Protein AF-L1JA49-F1 (afdb_monomer_lite)

pLDDT: mean 82.06, std 18.32, range [34.88, 97.81]

Radius of gyration: 25.78 Å; chains: 1; bounding box: 54×69×69 Å

Foldseek 3Di:
DVVVVVVVVVVVVVVVVPPPPDPDPPPDPPVDDPPVPPPDPDPQQPQDQWWWFKWWDDDPNDIKIWIWIAGQVVRAIWIQIPNPDIDTRDFWADPVRHGDGLLQDFQQDWTQDPNDTIGRHATDQSNLSNLLRLVVVLLVLLQVLQVLVCVQPDDDPVSVCCVVPDDSSRRHDRNVVSVVSSVVSVVVSCVRCPPPPD

Sequence (198 aa):
FVREIAEDRKSFEDVKQKFTTFQIDSHRVDSKAPESFKRRPHPPPPAPKRLVFFSWWFEEAVKKYIELRYDMEAKNFQIILNKSVALRDVKIAGRDGEQLQCWDLFVGQKIDVLGKPTTLMQASHSTLMWLEYHSRRLLKKALEIENEIMQFKPIPDIIHRMLQTRNLANGNLSLRWIMRHISMLTTQLYRIKPSDAH

Secondary structure (DSSP, 8-state):
--SHHHHHHHHHHHHHTT-------TT----S--GGG--PPPPPPPPPSEEEEEEEEEETTEEEEEEEEEETTT--EEEEETTTEEEEEE--B-TTSSBP-GGG--TT-EEEETTEEEE--EE-H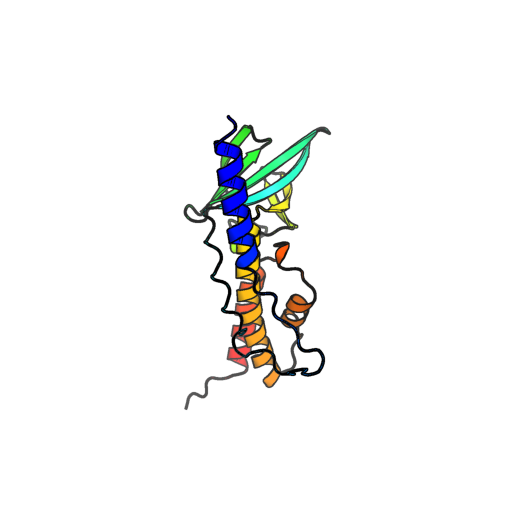HHHHHHHHHHHHHHHHHHHHHHHHHHHS----HHHHHHHH--GGG--S-HHHHHHHHHHHHHHHHHHS-----

Structure (mmCIF, N/CA/C/O backbone):
data_AF-L1JA49-F1
#
_entry.id   AF-L1JA49-F1
#
loop_
_atom_site.group_PDB
_atom_site.id
_atom_site.type_symbol
_atom_site.label_atom_id
_atom_site.label_alt_id
_atom_site.label_comp_id
_atom_site.label_asym_id
_atom_site.label_entity_id
_atom_site.label_seq_id
_atom_site.pdbx_PDB_ins_code
_atom_site.Cartn_x
_atom_site.Cartn_y
_atom_site.Cartn_z
_atom_site.occupancy
_atom_site.B_iso_or_equiv
_atom_site.auth_seq_id
_atom_site.auth_comp_id
_atom_site.auth_asym_id
_atom_site.auth_atom_id
_atom_site.pdbx_PDB_model_num
ATOM 1 N N . PHE A 1 1 ? -30.604 -49.867 12.199 1.00 53.84 1 PHE A N 1
ATOM 2 C CA . PHE A 1 1 ? -29.278 -49.515 12.741 1.00 53.84 1 PHE A CA 1
ATOM 3 C C . PHE A 1 1 ? -28.117 -50.426 12.319 1.00 53.84 1 PHE A C 1
ATOM 5 O O . PHE A 1 1 ? -27.010 -49.922 12.266 1.00 53.84 1 PHE A O 1
ATOM 12 N N . VAL A 1 2 ? -28.303 -51.712 11.964 1.00 52.53 2 VAL A N 1
ATOM 13 C CA . VAL A 1 2 ? -27.179 -52.567 11.483 1.00 52.53 2 VAL A CA 1
ATOM 14 C C . VAL A 1 2 ? -27.003 -52.564 9.948 1.00 52.53 2 VAL A C 1
ATOM 16 O O . VAL A 1 2 ? -25.921 -52.865 9.459 1.00 52.53 2 VAL A O 1
ATOM 19 N N . ARG A 1 3 ? -28.021 -52.170 9.164 1.00 47.56 3 ARG A N 1
ATOM 20 C CA . ARG A 1 3 ? -27.931 -52.124 7.686 1.00 47.56 3 ARG A CA 1
ATOM 21 C C . ARG A 1 3 ? -27.198 -50.896 7.121 1.00 47.56 3 ARG A C 1
ATOM 23 O O . ARG A 1 3 ? -26.516 -51.034 6.119 1.00 47.56 3 ARG A O 1
ATOM 30 N N . GLU A 1 4 ? -27.260 -49.749 7.794 1.00 48.06 4 GLU A N 1
ATOM 31 C CA . GLU A 1 4 ? -26.656 -48.481 7.330 1.00 48.06 4 GLU A CA 1
ATOM 32 C C . GLU A 1 4 ? -25.116 -48.485 7.397 1.00 48.06 4 GLU A C 1
ATOM 34 O O . GLU A 1 4 ? -24.443 -47.950 6.526 1.00 48.06 4 GLU A O 1
ATOM 39 N N . ILE A 1 5 ? -24.531 -49.184 8.377 1.00 50.00 5 ILE A N 1
ATOM 40 C CA . ILE A 1 5 ? -23.068 -49.268 8.558 1.00 50.00 5 ILE A CA 1
ATOM 41 C C . ILE A 1 5 ? -22.407 -50.168 7.490 1.00 50.00 5 ILE A C 1
ATOM 43 O O . ILE A 1 5 ? -21.214 -50.044 7.207 1.00 50.00 5 ILE A O 1
ATOM 47 N N . ALA A 1 6 ? -23.165 -51.089 6.885 1.00 51.53 6 ALA A N 1
ATOM 48 C CA . ALA A 1 6 ? -22.646 -52.004 5.869 1.00 51.53 6 ALA A CA 1
ATOM 49 C C . ALA A 1 6 ? -22.534 -51.349 4.479 1.00 51.53 6 ALA A C 1
ATOM 51 O O . ALA A 1 6 ? -21.632 -51.694 3.716 1.00 51.53 6 ALA A O 1
ATOM 52 N N . GLU A 1 7 ? -23.411 -50.393 4.163 1.00 49.66 7 GLU A N 1
ATOM 53 C CA . GLU A 1 7 ? -23.401 -49.672 2.882 1.00 49.66 7 GLU A CA 1
ATOM 54 C C . GLU A 1 7 ? -22.248 -48.657 2.811 1.00 49.66 7 GLU A C 1
ATOM 56 O O . GLU A 1 7 ? -21.561 -48.581 1.790 1.00 49.66 7 GLU A O 1
ATOM 61 N N . ASP A 1 8 ? -21.924 -47.998 3.929 1.00 51.22 8 ASP A N 1
ATOM 62 C CA . ASP A 1 8 ? -20.785 -47.073 4.028 1.00 51.22 8 ASP A CA 1
ATOM 63 C C . ASP A 1 8 ? -19.415 -47.765 3.948 1.00 51.22 8 ASP A C 1
ATOM 65 O O . ASP A 1 8 ? -18.434 -47.185 3.481 1.00 51.22 8 ASP A O 1
ATOM 69 N N . ARG A 1 9 ? -19.313 -49.036 4.352 1.00 49.91 9 ARG A N 1
ATOM 70 C CA . ARG A 1 9 ? -18.068 -49.805 4.181 1.00 49.91 9 ARG A CA 1
ATOM 71 C C . ARG A 1 9 ? -17.810 -50.184 2.725 1.00 49.91 9 ARG A C 1
ATOM 73 O O . ARG A 1 9 ? -16.658 -50.167 2.298 1.00 49.91 9 ARG A O 1
ATOM 80 N N . LYS A 1 10 ? -18.867 -50.478 1.963 1.00 52.22 10 LYS A N 1
ATOM 81 C CA . LYS A 1 10 ? -18.767 -50.820 0.537 1.00 52.22 10 LYS A CA 1
ATOM 82 C C . LYS A 1 10 ? -18.371 -49.605 -0.308 1.00 52.22 10 LYS A C 1
ATOM 84 O O . LYS A 1 10 ? -17.517 -49.726 -1.180 1.00 52.22 10 LYS A O 1
ATOM 89 N N . SER A 1 11 ? -18.911 -48.424 0.009 1.00 52.97 11 SER A N 1
ATOM 90 C CA . SER A 1 11 ? -18.556 -47.171 -0.674 1.00 52.97 11 SER A CA 1
ATOM 91 C C . SER A 1 11 ? -17.103 -46.742 -0.410 1.00 52.97 11 SER A C 1
ATOM 93 O O . SER A 1 11 ? -16.442 -46.219 -1.307 1.00 52.97 11 SER A O 1
ATOM 95 N N . PHE A 1 12 ? -16.561 -47.026 0.781 1.00 46.16 12 PHE A N 1
ATOM 96 C CA . PHE A 1 12 ? -15.156 -46.763 1.113 1.00 46.16 12 PHE A CA 1
ATOM 97 C C . PHE A 1 12 ? -14.160 -47.732 0.450 1.00 46.16 12 PHE A C 1
ATOM 99 O O . PHE A 1 12 ? -13.038 -47.324 0.134 1.00 46.16 12 PHE A O 1
ATOM 106 N N . GLU A 1 13 ? -14.532 -48.996 0.223 1.00 50.12 13 GLU A N 1
ATOM 107 C CA . GLU A 1 13 ? -13.671 -49.967 -0.473 1.00 50.12 13 GLU A CA 1
ATOM 108 C C . GLU A 1 13 ? -13.581 -49.696 -1.984 1.00 50.12 13 GLU A C 1
ATOM 110 O O . GLU A 1 13 ? -12.478 -49.736 -2.538 1.00 50.12 13 GLU A O 1
ATOM 115 N N . ASP A 1 14 ? -14.679 -49.285 -2.626 1.00 48.50 14 ASP A N 1
ATOM 116 C CA . ASP A 1 14 ? -14.690 -48.915 -4.053 1.00 48.50 14 ASP A CA 1
ATOM 117 C C . ASP A 1 14 ? -13.868 -47.643 -4.350 1.00 48.50 14 ASP A C 1
ATOM 119 O O . ASP A 1 14 ? -13.304 -47.484 -5.438 1.00 48.50 14 ASP A O 1
ATOM 123 N N . VAL A 1 15 ? -13.732 -46.731 -3.379 1.00 51.12 15 VAL A N 1
ATOM 124 C CA . VAL A 1 15 ? -12.898 -45.521 -3.516 1.00 51.12 15 VAL A CA 1
ATOM 125 C C . VAL A 1 15 ? -11.404 -45.838 -3.367 1.00 51.12 15 VAL A C 1
ATOM 127 O O . VAL A 1 15 ? -10.576 -45.203 -4.026 1.00 51.12 15 VAL A O 1
ATOM 130 N N . LYS A 1 16 ? -11.029 -46.861 -2.585 1.00 46.00 16 LYS A N 1
ATOM 131 C CA . LYS A 1 16 ? -9.628 -47.308 -2.471 1.00 46.00 16 LYS A CA 1
ATOM 132 C C . LYS A 1 16 ? -9.089 -47.923 -3.764 1.00 46.00 16 LYS A C 1
ATOM 134 O O . LYS A 1 16 ? -7.899 -47.782 -4.031 1.00 46.00 16 LYS A O 1
ATOM 139 N N . GLN A 1 17 ? -9.939 -48.531 -4.594 1.00 48.69 17 GLN A N 1
ATOM 140 C CA . GLN A 1 17 ? -9.524 -49.084 -5.892 1.00 48.69 17 GLN A CA 1
ATOM 141 C C . GLN A 1 17 ? -9.236 -48.023 -6.969 1.00 48.69 17 GLN A C 1
ATOM 143 O O . GLN A 1 17 ? -8.654 -48.352 -8.001 1.00 48.69 17 GLN A O 1
ATOM 148 N N . LYS A 1 18 ? -9.577 -46.744 -6.744 1.00 45.56 18 LYS A N 1
ATOM 149 C CA . LYS A 1 18 ? -9.318 -45.654 -7.706 1.00 45.56 18 LYS A CA 1
ATOM 150 C C . LYS A 1 18 ? -7.995 -44.914 -7.508 1.00 45.56 18 LYS A C 1
ATOM 152 O O . LYS A 1 18 ? -7.716 -43.974 -8.248 1.00 45.56 18 LYS A O 1
ATOM 157 N N . PHE A 1 19 ? -7.149 -45.351 -6.578 1.00 39.84 19 PHE A N 1
ATOM 158 C CA . PHE A 1 19 ? -5.750 -44.935 -6.558 1.00 39.84 19 PHE A CA 1
ATOM 159 C C . PHE A 1 19 ? -4.916 -45.977 -7.295 1.00 39.84 19 PHE A C 1
ATOM 161 O O . PHE A 1 19 ? -4.415 -46.930 -6.706 1.00 39.84 19 PHE A O 1
ATOM 168 N N . THR A 1 20 ? -4.752 -45.791 -8.603 1.00 46.69 20 THR A N 1
ATOM 169 C CA . THR A 1 20 ? -3.679 -46.461 -9.337 1.00 46.69 20 THR A CA 1
ATOM 170 C C . THR A 1 20 ? -2.353 -45.979 -8.762 1.00 46.69 20 THR A C 1
ATOM 172 O O . THR A 1 20 ? -1.918 -44.856 -9.022 1.00 46.69 20 THR A O 1
ATOM 175 N N . THR A 1 21 ? -1.723 -46.821 -7.946 1.00 46.78 21 THR A N 1
ATOM 176 C CA . THR A 1 21 ? -0.308 -46.709 -7.604 1.00 46.78 21 THR A CA 1
ATOM 177 C C . THR A 1 21 ? 0.473 -46.678 -8.911 1.00 46.78 21 THR A C 1
ATOM 179 O O . THR A 1 21 ? 0.575 -47.689 -9.603 1.00 46.78 21 THR A O 1
ATOM 182 N N . PHE A 1 22 ? 1.005 -45.514 -9.276 1.00 44.72 22 PHE A N 1
ATOM 183 C CA . PHE A 1 22 ? 2.008 -45.437 -10.327 1.00 44.72 22 PHE A CA 1
ATOM 184 C C . PHE A 1 22 ? 3.216 -46.236 -9.840 1.00 44.72 22 PHE A C 1
ATOM 186 O O . PHE A 1 22 ? 3.853 -45.861 -8.854 1.00 44.72 22 PHE A O 1
ATOM 193 N N . GLN A 1 23 ? 3.493 -47.370 -10.482 1.00 44.38 23 GLN A N 1
ATOM 194 C CA . GLN A 1 23 ? 4.747 -48.073 -10.263 1.00 44.38 23 GLN A CA 1
ATOM 195 C C . GLN A 1 23 ? 5.856 -47.215 -10.864 1.00 44.38 23 GLN A C 1
ATOM 197 O O . GLN A 1 23 ? 5.917 -47.013 -12.075 1.00 44.38 23 GLN A O 1
ATOM 202 N N . ILE A 1 24 ? 6.677 -46.636 -9.992 1.00 49.25 24 ILE A N 1
ATOM 203 C CA . ILE A 1 24 ? 7.871 -45.906 -10.397 1.00 49.25 24 ILE A CA 1
ATOM 204 C C . ILE A 1 24 ? 8.924 -46.968 -10.688 1.00 49.25 24 ILE A C 1
ATOM 206 O O . ILE A 1 24 ? 9.474 -47.573 -9.770 1.00 49.25 24 ILE A O 1
ATOM 210 N N . ASP A 1 25 ? 9.149 -47.221 -11.970 1.00 48.22 25 ASP A N 1
ATOM 211 C CA . ASP A 1 25 ? 10.196 -48.113 -12.447 1.00 48.22 25 ASP A CA 1
ATOM 212 C C . ASP A 1 25 ? 11.559 -47.489 -12.096 1.00 48.22 25 ASP A C 1
ATOM 214 O O . ASP A 1 25 ? 11.921 -46.416 -12.588 1.00 48.22 25 ASP A O 1
ATOM 218 N N . SER A 1 26 ? 12.306 -48.108 -11.179 1.00 55.25 26 SER A N 1
ATOM 219 C CA . SER A 1 26 ? 13.504 -47.528 -10.547 1.00 55.25 26 SER A CA 1
ATOM 220 C C . SER A 1 26 ? 14.719 -47.400 -11.477 1.00 55.25 26 SER A C 1
ATOM 222 O O . SER A 1 26 ? 15.765 -46.908 -11.055 1.00 55.25 26 SER A O 1
ATOM 224 N N . HIS A 1 27 ? 14.591 -47.802 -12.744 1.00 54.25 27 HIS A N 1
ATOM 225 C CA . HIS A 1 27 ? 15.677 -47.803 -13.725 1.00 54.25 27 HIS A CA 1
ATOM 226 C C . HIS A 1 27 ? 15.477 -46.873 -14.928 1.00 54.25 27 HIS A C 1
ATOM 228 O O . HIS A 1 27 ? 16.299 -46.883 -15.845 1.00 54.25 27 HIS A O 1
ATOM 234 N N . ARG A 1 28 ? 14.459 -46.003 -14.919 1.00 48.62 28 ARG A N 1
ATOM 235 C CA . ARG A 1 28 ? 14.264 -44.993 -15.970 1.00 48.62 28 ARG A CA 1
ATOM 236 C C . ARG A 1 28 ? 14.122 -43.599 -15.363 1.00 48.62 28 ARG A C 1
ATOM 238 O O . ARG A 1 28 ? 13.036 -43.149 -15.017 1.00 48.62 28 ARG A O 1
ATOM 245 N N . VAL A 1 29 ? 15.245 -42.897 -15.223 1.00 50.97 29 VAL A N 1
ATOM 246 C CA . VAL A 1 29 ? 15.223 -41.453 -14.964 1.00 50.97 29 VAL A CA 1
ATOM 247 C C . VAL A 1 29 ? 14.948 -40.773 -16.301 1.00 50.97 29 VAL A C 1
ATOM 249 O O . VAL A 1 29 ? 15.867 -40.457 -17.051 1.00 50.97 29 VAL A O 1
ATOM 252 N N . ASP A 1 30 ? 13.672 -40.583 -16.628 1.00 52.88 30 ASP A N 1
ATOM 253 C CA . ASP A 1 30 ? 13.276 -39.705 -17.725 1.00 52.88 30 ASP A CA 1
ATOM 254 C C . ASP A 1 30 ? 13.575 -38.255 -17.300 1.00 52.88 30 ASP A C 1
ATOM 256 O O . ASP A 1 30 ? 12.770 -37.570 -16.673 1.00 52.88 30 ASP A O 1
ATOM 260 N N . SER A 1 31 ? 14.785 -37.782 -17.608 1.00 57.94 31 SER A N 1
ATOM 261 C CA . SER A 1 31 ? 15.347 -36.482 -17.196 1.00 57.94 31 SER A CA 1
ATOM 262 C C . SER A 1 31 ? 14.668 -35.251 -17.814 1.00 57.94 31 SER A C 1
ATOM 264 O O . SER A 1 31 ? 15.215 -34.149 -17.756 1.00 57.94 31 SER A O 1
ATOM 266 N N . LYS A 1 32 ? 13.495 -35.395 -18.435 1.00 53.72 32 LYS A N 1
ATOM 267 C CA . LYS A 1 32 ? 12.718 -34.273 -18.966 1.00 53.72 32 LYS A CA 1
ATOM 268 C C . LYS A 1 32 ? 11.391 -34.197 -18.235 1.00 53.72 32 LYS A C 1
ATOM 270 O O . LYS A 1 32 ? 10.481 -34.979 -18.490 1.00 53.72 32 LYS A O 1
ATOM 275 N N . ALA A 1 33 ? 11.286 -33.205 -17.350 1.00 50.34 33 ALA A N 1
ATOM 276 C CA . ALA A 1 33 ? 10.008 -32.785 -16.798 1.00 50.34 33 ALA A CA 1
ATOM 277 C C . ALA A 1 33 ? 9.005 -32.591 -17.953 1.00 50.34 33 ALA A C 1
ATOM 279 O O . ALA A 1 33 ? 9.350 -31.926 -18.936 1.00 50.34 33 ALA A O 1
ATOM 280 N N . PRO A 1 34 ? 7.794 -33.165 -17.878 1.00 52.53 34 PRO A N 1
ATOM 281 C CA . PRO A 1 34 ? 6.824 -33.030 -18.952 1.00 52.53 34 PRO A CA 1
ATOM 282 C C . PRO A 1 34 ? 6.506 -31.543 -19.175 1.00 52.53 34 PRO A C 1
ATOM 284 O O . PRO A 1 34 ? 6.194 -30.808 -18.235 1.00 52.53 34 PRO A O 1
ATOM 287 N N . GLU A 1 35 ? 6.575 -31.095 -20.434 1.00 53.84 35 GLU A N 1
ATOM 288 C CA . GLU A 1 35 ? 6.310 -29.708 -20.868 1.00 53.84 35 GLU A CA 1
ATOM 289 C C . GLU A 1 35 ? 4.923 -29.175 -20.450 1.00 53.84 35 GLU A C 1
ATOM 291 O O . GLU A 1 35 ? 4.659 -27.972 -20.527 1.00 53.84 35 GLU A O 1
ATOM 296 N N . SER A 1 36 ? 4.039 -30.051 -19.964 1.00 51.06 36 SER A N 1
ATOM 297 C CA . SER A 1 36 ? 2.693 -29.749 -19.476 1.00 51.06 36 SER A CA 1
ATOM 298 C C . SER A 1 36 ? 2.650 -28.991 -18.141 1.00 51.06 36 SER A C 1
ATOM 300 O O . SER A 1 36 ? 1.592 -28.473 -17.785 1.00 51.06 36 SER A O 1
ATOM 302 N N . PHE A 1 37 ? 3.777 -28.828 -17.436 1.00 46.47 37 PHE A N 1
ATOM 303 C CA . PHE A 1 37 ? 3.883 -27.952 -16.259 1.00 46.47 37 PHE A CA 1
ATOM 304 C C . PHE A 1 37 ? 4.419 -26.549 -16.577 1.00 46.47 37 PHE A C 1
ATOM 306 O O . PHE A 1 37 ? 4.975 -25.880 -15.700 1.00 46.47 37 PHE A O 1
ATOM 313 N N . LYS A 1 38 ? 4.206 -26.029 -17.795 1.00 49.81 38 LYS A N 1
ATOM 314 C CA . LYS A 1 38 ? 4.179 -24.570 -17.981 1.00 49.81 38 LYS A CA 1
ATOM 315 C C . LYS A 1 38 ? 3.032 -24.033 -17.124 1.00 49.81 38 LYS A C 1
ATOM 317 O O . LYS A 1 38 ? 1.878 -24.048 -17.549 1.00 49.81 38 LYS A O 1
ATOM 322 N N . ARG A 1 39 ? 3.339 -23.649 -15.875 1.00 52.09 39 ARG A N 1
ATOM 323 C CA . ARG A 1 39 ? 2.374 -23.122 -14.901 1.00 52.09 39 ARG A CA 1
ATOM 324 C C . ARG A 1 39 ? 1.558 -22.050 -15.609 1.00 52.09 39 ARG A C 1
ATOM 326 O O . ARG A 1 39 ? 2.098 -21.001 -15.959 1.00 52.09 39 ARG A O 1
ATOM 333 N N . ARG A 1 40 ? 0.274 -22.331 -15.853 1.00 53.12 40 ARG A N 1
ATOM 334 C CA . ARG A 1 40 ? -0.653 -21.303 -16.325 1.00 53.12 40 ARG A CA 1
ATOM 335 C C . ARG A 1 40 ? -0.529 -20.134 -15.345 1.00 53.12 40 ARG A C 1
ATOM 337 O O . ARG A 1 40 ? -0.482 -20.395 -14.138 1.00 53.12 40 ARG A O 1
ATOM 344 N N . PRO A 1 41 ? -0.411 -18.884 -15.822 1.00 61.41 41 PRO A N 1
ATOM 345 C CA . PRO A 1 41 ? -0.381 -17.747 -14.918 1.00 61.41 41 PRO A CA 1
ATOM 346 C C . PRO A 1 41 ? -1.603 -17.860 -14.009 1.00 61.41 41 PRO A C 1
ATOM 348 O O . PRO A 1 41 ? -2.719 -18.043 -14.499 1.00 61.41 41 PRO A O 1
ATOM 351 N N . HIS A 1 42 ? -1.376 -17.852 -12.693 1.00 57.75 42 HIS A N 1
ATOM 352 C CA . HIS A 1 42 ? -2.476 -17.914 -11.741 1.00 57.75 42 HIS A CA 1
ATOM 353 C C . HIS A 1 42 ? -3.455 -16.786 -12.085 1.00 57.75 42 HIS A C 1
ATOM 355 O O . HIS A 1 42 ? -3.000 -15.661 -12.337 1.00 57.75 42 HIS A O 1
ATOM 361 N N . PRO A 1 43 ? -4.767 -17.078 -12.159 1.00 67.62 43 PRO A N 1
ATOM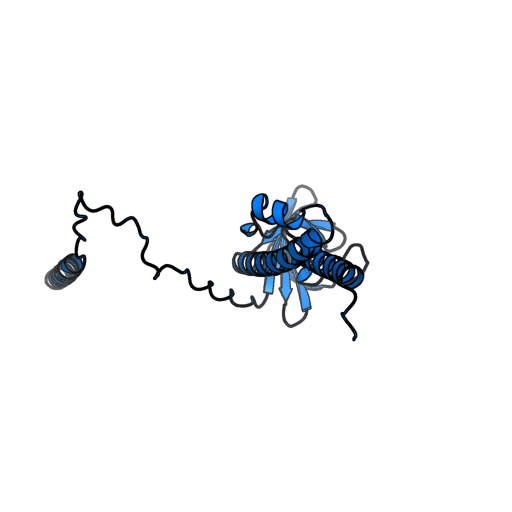 362 C CA . PRO A 1 43 ? -5.745 -16.045 -12.442 1.00 67.62 43 PRO A CA 1
ATOM 363 C C . PRO A 1 43 ? -5.569 -14.912 -11.423 1.00 67.62 43 PRO A C 1
ATOM 365 O O . PRO A 1 43 ? -5.234 -15.182 -10.263 1.00 67.62 43 PRO A O 1
ATOM 368 N N . PRO A 1 44 ? -5.733 -13.647 -11.848 1.00 74.88 44 PRO A N 1
ATOM 369 C CA . PRO A 1 44 ? -5.622 -12.522 -10.934 1.00 74.88 44 PRO A CA 1
ATOM 370 C C . PRO A 1 44 ? -6.569 -12.743 -9.749 1.00 74.88 44 PRO A C 1
ATOM 372 O O . PRO A 1 44 ? -7.699 -13.199 -9.962 1.00 74.88 44 PRO A O 1
ATOM 375 N N . PRO A 1 45 ? -6.141 -12.444 -8.508 1.00 75.62 45 PRO A N 1
ATOM 376 C CA . PRO A 1 45 ? -7.044 -12.524 -7.379 1.00 75.62 45 PRO A CA 1
ATOM 377 C C . PRO A 1 45 ? -8.235 -11.593 -7.643 1.00 75.62 45 PRO A C 1
ATOM 379 O O . PRO A 1 45 ? -8.053 -10.515 -8.224 1.00 75.62 45 PRO A O 1
ATOM 382 N N . PRO A 1 46 ? -9.454 -11.988 -7.239 1.00 75.06 46 PRO A N 1
ATOM 383 C CA . PRO A 1 46 ? -10.613 -11.122 -7.371 1.00 75.06 46 PRO A CA 1
ATOM 384 C C . PRO A 1 46 ? -10.323 -9.796 -6.666 1.00 75.06 46 PRO A C 1
ATOM 386 O O . PRO A 1 46 ? -9.816 -9.781 -5.541 1.00 75.06 46 PRO A O 1
ATOM 389 N N . ALA A 1 47 ? -10.624 -8.682 -7.339 1.00 80.69 47 ALA A N 1
ATOM 390 C CA . ALA A 1 47 ? -10.452 -7.363 -6.752 1.00 80.69 47 ALA A CA 1
ATOM 391 C C . ALA A 1 47 ? -11.295 -7.293 -5.466 1.00 80.69 47 ALA A C 1
ATOM 393 O O . ALA A 1 47 ? -12.517 -7.473 -5.524 1.00 80.69 47 ALA A O 1
ATOM 394 N N . PRO A 1 48 ? -10.676 -7.092 -4.292 1.00 91.38 48 PRO A N 1
ATOM 395 C CA . PRO A 1 48 ? -11.426 -7.044 -3.057 1.00 91.38 48 PRO A CA 1
ATOM 396 C C . PRO A 1 48 ? -12.309 -5.797 -3.077 1.00 91.38 48 PRO A C 1
ATOM 398 O O . PRO A 1 48 ? -11.854 -4.722 -3.456 1.00 91.38 48 PRO A O 1
ATOM 401 N N . LYS A 1 49 ? -13.563 -5.911 -2.623 1.00 93.88 49 LYS A N 1
ATOM 402 C CA . LYS A 1 49 ? -14.447 -4.738 -2.471 1.00 93.88 49 LYS A CA 1
ATOM 403 C C . LYS A 1 49 ? -13.829 -3.684 -1.546 1.00 93.88 49 LYS A C 1
ATOM 405 O O . LYS A 1 49 ? -14.039 -2.490 -1.724 1.00 93.88 49 LYS A O 1
ATOM 410 N N . ARG A 1 50 ? -13.066 -4.143 -0.547 1.00 96.06 50 ARG 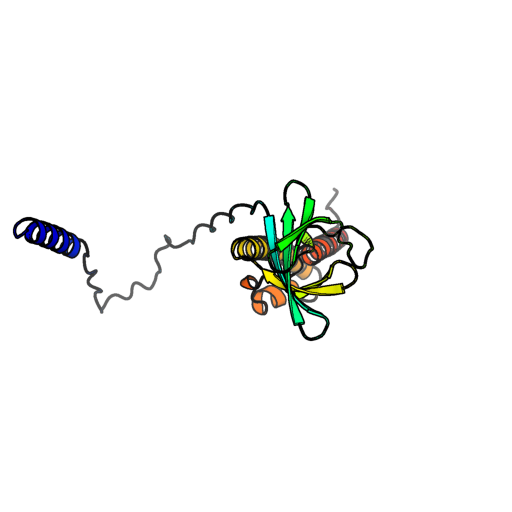A N 1
ATOM 411 C CA . ARG A 1 50 ? -12.392 -3.298 0.437 1.00 96.06 50 ARG A CA 1
ATOM 412 C C . ARG A 1 50 ? -11.008 -3.821 0.767 1.00 96.06 50 ARG A C 1
ATOM 414 O O . ARG A 1 50 ? -10.836 -5.030 0.932 1.00 96.06 50 ARG A O 1
ATOM 421 N N . LEU A 1 51 ? -10.062 -2.908 0.947 1.00 96.94 51 LEU A N 1
ATOM 422 C CA . LEU A 1 51 ? -8.794 -3.214 1.605 1.00 96.94 51 LEU A CA 1
ATOM 423 C C . LEU A 1 51 ? -8.984 -3.061 3.110 1.00 96.94 51 LEU A C 1
ATOM 425 O O . LEU A 1 51 ? -9.581 -2.084 3.556 1.00 96.94 51 LEU A O 1
ATOM 429 N N . VAL A 1 52 ? -8.502 -4.025 3.885 1.00 97.56 52 VAL A N 1
ATOM 430 C CA . VAL A 1 52 ? -8.688 -4.084 5.335 1.00 97.56 52 VAL A CA 1
ATOM 431 C C . VAL A 1 52 ? -7.339 -4.252 6.011 1.00 97.56 52 VAL A C 1
ATOM 433 O O . VAL A 1 52 ? -6.614 -5.211 5.736 1.00 97.56 52 VAL A O 1
ATOM 436 N N . PHE A 1 53 ? -7.032 -3.329 6.915 1.00 97.81 53 PHE A N 1
ATOM 437 C CA . PHE A 1 53 ? -5.807 -3.296 7.699 1.00 97.81 53 PHE A CA 1
ATOM 438 C C . PHE A 1 53 ? -6.122 -3.266 9.187 1.00 97.81 53 PHE A C 1
ATOM 440 O O . PHE A 1 53 ? -7.109 -2.672 9.615 1.00 97.81 53 PHE A O 1
ATOM 447 N N . PHE A 1 54 ? -5.246 -3.872 9.978 1.00 97.12 54 PHE A N 1
ATOM 448 C CA . PHE A 1 54 ? -5.364 -3.939 11.426 1.00 97.12 54 PHE A CA 1
ATOM 449 C C . PHE A 1 54 ? -4.171 -3.258 12.081 1.00 97.12 54 PHE A C 1
ATOM 451 O O . PHE A 1 54 ? -3.028 -3.367 11.623 1.00 97.12 54 PHE A O 1
ATOM 458 N N . SER A 1 55 ? -4.442 -2.554 13.171 1.00 96.00 55 SER A N 1
ATOM 459 C CA . SER A 1 55 ? -3.421 -1.935 14.006 1.00 96.00 55 SER A CA 1
ATOM 460 C C . SER A 1 55 ? -3.916 -1.794 15.442 1.00 96.00 55 SER A C 1
ATOM 462 O O . SER A 1 55 ? -5.043 -2.170 15.775 1.00 96.00 55 SER A O 1
ATOM 464 N N . TRP A 1 56 ? -3.051 -1.284 16.304 1.00 94.00 56 TRP A N 1
ATOM 465 C CA . TRP A 1 56 ? -3.380 -0.916 17.664 1.00 94.00 56 TRP A CA 1
ATOM 466 C C . TRP A 1 56 ? -2.417 0.152 18.191 1.00 94.00 56 TRP A C 1
ATOM 468 O O . TRP A 1 56 ? -1.282 0.265 17.727 1.00 94.00 56 TRP A O 1
ATOM 478 N N . TRP A 1 57 ? -2.859 0.902 19.197 1.00 90.94 57 TRP A N 1
ATOM 479 C CA . TRP A 1 57 ? -2.015 1.784 20.012 1.00 90.94 57 TRP A CA 1
ATOM 480 C C . TRP A 1 57 ? -2.380 1.654 21.494 1.00 90.94 57 TRP A C 1
ATOM 482 O O . TRP A 1 57 ? -3.372 1.011 21.839 1.00 90.94 57 TRP A O 1
ATOM 492 N N . PHE A 1 58 ? -1.572 2.243 22.374 1.00 90.06 58 PHE A N 1
ATOM 493 C CA . PHE A 1 58 ? -1.900 2.377 23.793 1.00 90.06 58 PHE A CA 1
ATOM 494 C C . PHE A 1 58 ? -2.476 3.760 24.076 1.00 90.06 58 PHE A C 1
ATOM 496 O O . PHE A 1 58 ? -1.917 4.772 23.660 1.00 90.06 58 PHE A O 1
ATOM 503 N N . GLU A 1 59 ? -3.584 3.791 24.801 1.00 88.56 59 GLU A N 1
ATOM 504 C CA . GLU A 1 59 ? -4.222 4.997 25.315 1.00 88.56 59 GLU A CA 1
ATOM 505 C C . GLU A 1 59 ? -4.547 4.743 26.783 1.00 88.56 59 GLU A C 1
ATOM 507 O O . GLU A 1 59 ? -5.233 3.771 27.090 1.00 88.56 59 GLU A O 1
ATOM 512 N N . GLU A 1 60 ? -3.986 5.555 27.684 1.00 91.00 60 GLU A N 1
ATOM 513 C CA . GLU A 1 60 ? -4.171 5.406 29.140 1.00 91.00 60 GLU A CA 1
ATOM 514 C C .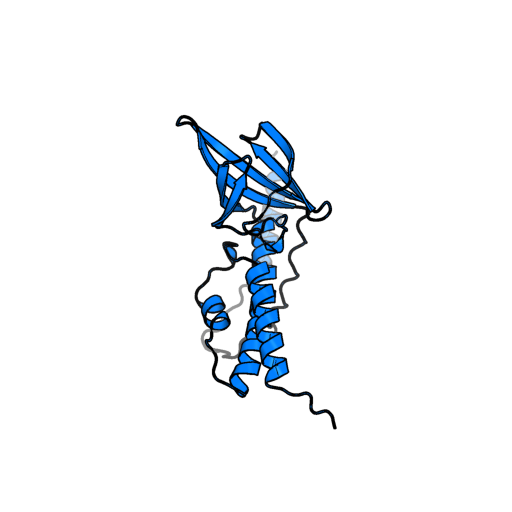 GLU A 1 60 ? -3.847 3.984 29.646 1.00 91.00 60 GLU A C 1
ATOM 516 O O . GLU A 1 60 ? -4.606 3.375 30.390 1.00 91.00 60 GLU A O 1
ATOM 521 N N . ALA A 1 61 ? -2.724 3.418 29.184 1.00 91.75 61 ALA A N 1
ATOM 522 C CA . ALA A 1 61 ? -2.299 2.031 29.435 1.00 91.75 61 ALA A CA 1
ATOM 523 C C . ALA A 1 61 ? -3.235 0.930 28.885 1.00 91.75 61 ALA A C 1
ATOM 525 O O . ALA A 1 61 ? -2.937 -0.258 29.015 1.00 91.75 61 ALA A O 1
ATOM 526 N N . VAL A 1 62 ? -4.313 1.291 28.184 1.00 92.25 62 VAL A N 1
ATOM 527 C CA . VAL A 1 62 ? -5.232 0.350 27.541 1.00 92.25 62 VAL A CA 1
ATOM 528 C C . VAL A 1 62 ? -4.921 0.238 26.054 1.00 92.25 62 VAL A C 1
ATOM 530 O O . VAL A 1 62 ? -4.794 1.227 25.332 1.00 92.25 62 VAL A O 1
ATOM 533 N N . LYS A 1 63 ? -4.835 -0.998 25.564 1.00 91.50 63 LYS A N 1
ATOM 534 C CA . LYS A 1 63 ? -4.645 -1.271 24.141 1.00 91.50 63 LYS A CA 1
ATOM 535 C C . LYS A 1 63 ? -5.937 -0.996 23.368 1.00 91.50 63 LYS A C 1
ATOM 537 O O . LYS A 1 63 ? -6.965 -1.619 23.628 1.00 91.50 63 LYS A O 1
ATOM 542 N N . LYS A 1 64 ? -5.876 -0.096 22.391 1.00 90.81 64 LYS A N 1
ATOM 543 C CA . LYS A 1 64 ? -6.967 0.231 21.468 1.00 90.81 64 LYS A CA 1
ATOM 544 C C . LYS A 1 64 ? -6.699 -0.439 20.133 1.00 90.81 64 LYS A C 1
ATOM 546 O O . LYS A 1 64 ? -5.667 -0.189 19.520 1.00 90.81 64 LYS A O 1
ATOM 551 N N . TYR A 1 65 ? -7.612 -1.297 19.696 1.00 93.50 65 TYR A N 1
ATOM 552 C CA . TYR A 1 65 ? -7.525 -1.957 18.398 1.00 93.50 65 TYR A CA 1
ATOM 553 C C . TYR A 1 65 ? -8.262 -1.151 17.346 1.00 93.50 65 TYR A C 1
ATOM 555 O O . TYR A 1 65 ? -9.382 -0.688 17.585 1.00 93.50 65 TYR A O 1
ATOM 563 N N . ILE A 1 66 ? -7.658 -1.060 16.166 1.00 95.12 66 ILE A N 1
ATOM 564 C CA . ILE A 1 66 ? -8.290 -0.453 15.007 1.00 95.12 66 ILE A CA 1
ATOM 565 C C . ILE A 1 66 ? -8.326 -1.395 13.822 1.00 95.12 66 ILE A C 1
ATOM 567 O O . ILE A 1 66 ? -7.395 -2.160 13.558 1.00 95.12 66 ILE A O 1
ATOM 571 N N . GLU A 1 67 ? -9.410 -1.272 13.078 1.00 96.50 67 GLU A N 1
ATOM 572 C CA . GLU A 1 67 ? -9.556 -1.838 11.756 1.00 96.50 67 GLU A CA 1
ATOM 573 C C . GLU A 1 67 ? -9.826 -0.695 10.780 1.00 96.50 67 GLU A C 1
ATOM 575 O O . GLU A 1 67 ? -10.839 0.001 10.870 1.00 96.50 67 GLU A O 1
ATOM 580 N N . LEU A 1 68 ? -8.888 -0.486 9.862 1.00 96.69 68 LEU A N 1
ATOM 581 C CA . LEU A 1 68 ? -9.017 0.464 8.771 1.00 96.69 68 LEU A CA 1
ATOM 582 C C . LEU A 1 68 ? -9.551 -0.269 7.545 1.00 96.69 68 LEU A C 1
ATOM 584 O O . LEU A 1 68 ? -8.956 -1.246 7.093 1.00 96.69 68 LEU A O 1
ATOM 588 N N . ARG A 1 69 ? -10.635 0.240 6.972 1.00 96.81 69 ARG A N 1
ATOM 589 C CA . ARG A 1 69 ? -11.220 -0.243 5.724 1.00 96.81 69 ARG A CA 1
ATOM 590 C C . ARG A 1 69 ? -11.160 0.860 4.681 1.00 96.81 69 ARG A C 1
ATOM 592 O O . ARG A 1 69 ? -11.596 1.974 4.948 1.00 96.81 69 ARG A O 1
ATOM 599 N N . TYR A 1 70 ? -10.658 0.543 3.499 1.00 96.88 70 TYR A N 1
ATOM 600 C CA . TYR A 1 70 ? -10.719 1.416 2.332 1.00 96.88 70 TYR A CA 1
ATOM 601 C C . TYR A 1 70 ? -11.675 0.811 1.315 1.00 96.88 70 TYR A C 1
ATOM 603 O O . TYR A 1 70 ? -11.464 -0.327 0.888 1.00 96.88 70 TYR A O 1
ATOM 611 N N . ASP A 1 71 ? -12.721 1.545 0.950 1.00 95.50 71 ASP A N 1
ATOM 612 C CA . ASP A 1 71 ? -13.659 1.108 -0.078 1.00 95.50 71 ASP A CA 1
ATOM 613 C C . ASP A 1 71 ? -13.092 1.394 -1.471 1.00 95.50 71 ASP A C 1
ATOM 615 O O . ASP A 1 71 ? -12.734 2.528 -1.791 1.00 95.50 71 ASP A O 1
ATOM 619 N N . MET A 1 72 ? -12.970 0.351 -2.295 1.00 93.69 72 MET A N 1
ATOM 620 C CA . MET A 1 72 ? -12.335 0.468 -3.610 1.00 93.69 72 MET A CA 1
ATOM 621 C C . MET A 1 72 ? -13.209 1.220 -4.620 1.00 93.69 72 MET A C 1
ATOM 623 O O . MET A 1 72 ? -12.672 1.798 -5.565 1.00 93.69 72 MET A O 1
ATOM 627 N N . GLU A 1 73 ? -14.530 1.220 -4.427 1.00 92.94 73 GLU A N 1
ATOM 628 C CA . GLU A 1 73 ? -15.489 1.871 -5.319 1.00 92.94 73 GLU A CA 1
ATOM 629 C C . GLU A 1 73 ? -15.758 3.307 -4.864 1.00 92.94 73 GLU A C 1
ATOM 631 O O . GLU A 1 73 ? -15.539 4.251 -5.626 1.00 92.94 73 GLU A O 1
ATOM 636 N N . ALA A 1 74 ? -16.137 3.482 -3.595 1.00 93.12 74 ALA A N 1
ATOM 637 C CA . ALA A 1 74 ? -16.445 4.797 -3.033 1.00 93.12 74 ALA A CA 1
ATOM 638 C C . ALA A 1 74 ? -15.195 5.644 -2.727 1.00 93.12 74 ALA A C 1
ATOM 640 O O . ALA A 1 74 ? -15.301 6.855 -2.535 1.00 93.12 74 ALA A O 1
ATOM 641 N N . LYS A 1 75 ? -14.002 5.030 -2.693 1.00 93.56 75 LYS A N 1
ATOM 642 C CA . LYS A 1 75 ? -12.705 5.684 -2.419 1.00 93.56 75 LYS A CA 1
ATOM 643 C C . LYS A 1 75 ? -12.653 6.428 -1.079 1.00 93.56 75 LYS A C 1
ATOM 645 O O . LYS A 1 75 ? -11.934 7.420 -0.939 1.00 93.56 75 LYS A O 1
ATOM 650 N N . ASN A 1 76 ? -13.387 5.941 -0.086 1.00 93.81 76 ASN A N 1
ATOM 651 C CA . ASN A 1 76 ? -13.459 6.503 1.259 1.00 93.81 76 ASN A CA 1
ATOM 652 C C . ASN A 1 76 ? -12.856 5.549 2.302 1.00 93.81 76 ASN A C 1
ATOM 654 O O . ASN A 1 76 ? -12.683 4.349 2.062 1.00 93.81 76 ASN A O 1
ATOM 658 N N . PHE A 1 77 ? -12.530 6.095 3.476 1.00 95.44 77 PHE A N 1
ATOM 659 C CA . PHE A 1 77 ? -12.087 5.295 4.611 1.00 95.44 77 PHE A CA 1
ATOM 660 C C . PHE A 1 77 ? -13.211 5.090 5.620 1.00 95.44 77 PHE A C 1
ATOM 662 O O . PHE A 1 77 ? -13.983 5.997 5.936 1.00 95.44 77 PHE A O 1
ATOM 669 N N . GLN A 1 78 ? -13.242 3.890 6.183 1.00 95.38 78 GLN A N 1
ATOM 670 C CA . GLN A 1 78 ? -13.997 3.551 7.374 1.00 95.38 78 GLN A CA 1
ATOM 671 C C . GLN A 1 78 ? -13.017 3.071 8.448 1.00 95.38 78 GLN A C 1
ATOM 673 O O . GLN A 1 78 ? -12.162 2.229 8.184 1.00 95.38 78 GLN A O 1
ATOM 678 N N . ILE A 1 79 ? -13.156 3.584 9.667 1.00 95.06 79 ILE A N 1
ATOM 679 C CA . ILE A 1 79 ? -12.356 3.174 10.824 1.00 95.06 79 ILE A CA 1
ATOM 680 C C . ILE A 1 79 ? -13.282 2.521 11.837 1.00 95.06 79 ILE A C 1
ATOM 682 O O . ILE A 1 79 ? -14.300 3.100 12.213 1.00 95.06 79 ILE A O 1
ATOM 686 N N . ILE A 1 80 ? -12.919 1.326 12.290 1.00 94.69 80 ILE A N 1
ATOM 687 C CA . ILE A 1 80 ? -13.620 0.616 13.355 1.00 94.69 80 ILE A CA 1
ATOM 688 C C . ILE A 1 80 ? -12.705 0.548 14.573 1.00 94.69 80 ILE A C 1
ATOM 690 O O . ILE A 1 80 ? -11.634 -0.056 14.516 1.00 94.69 80 ILE A O 1
ATOM 694 N N . LEU A 1 81 ? -13.137 1.155 15.676 1.00 91.31 81 LEU A N 1
ATOM 695 C CA . LEU A 1 81 ? -12.430 1.161 16.954 1.00 91.31 81 LEU A CA 1
ATOM 696 C C . LEU A 1 81 ? -13.028 0.098 17.877 1.00 91.31 81 LEU A C 1
ATOM 698 O O . LEU A 1 81 ? -14.240 0.084 18.112 1.00 91.31 81 LEU A O 1
ATOM 702 N N . ASN A 1 82 ? -12.180 -0.791 18.403 1.00 87.31 82 ASN A N 1
ATOM 703 C CA . ASN A 1 82 ? -12.544 -1.843 19.364 1.00 87.31 82 ASN A CA 1
ATOM 704 C C . ASN A 1 82 ? -13.790 -2.665 18.974 1.00 87.31 82 ASN A C 1
ATOM 706 O O . ASN A 1 82 ? -14.503 -3.148 19.844 1.00 87.31 82 ASN A O 1
ATOM 710 N N . LYS A 1 83 ? -14.046 -2.831 17.668 1.00 84.69 83 LYS A N 1
ATOM 711 C CA . LYS A 1 83 ? -15.221 -3.523 17.098 1.00 84.69 83 LYS A CA 1
ATOM 712 C C . LYS A 1 83 ? -16.588 -2.880 17.392 1.00 84.69 83 LYS A C 1
ATOM 714 O O . LYS A 1 83 ? -17.598 -3.462 17.012 1.00 84.69 83 LYS A O 1
ATOM 719 N N . SER A 1 84 ? -16.630 -1.693 17.997 1.00 82.62 84 SER A N 1
ATOM 720 C CA . SER A 1 84 ? -17.883 -1.074 18.461 1.00 82.62 84 SER A CA 1
ATOM 721 C C . SER A 1 84 ? -18.197 0.241 17.755 1.00 82.62 84 SER A C 1
ATOM 723 O O . SER A 1 84 ? -19.339 0.480 17.377 1.00 82.62 84 SER A O 1
ATOM 725 N N . VAL A 1 85 ? -17.193 1.098 17.556 1.00 82.12 85 VAL A N 1
ATOM 726 C CA . VAL A 1 85 ? -17.395 2.436 16.981 1.00 82.12 85 VAL A CA 1
ATOM 727 C C . VAL A 1 85 ? -16.926 2.431 15.537 1.00 82.12 85 VAL A C 1
ATOM 729 O O . VAL A 1 85 ? -15.754 2.171 15.283 1.00 82.12 85 VAL A O 1
ATOM 732 N N . ALA A 1 86 ? -17.827 2.725 14.600 1.00 87.44 86 ALA A N 1
ATOM 733 C CA . ALA A 1 86 ? -17.515 2.802 13.177 1.00 87.44 86 ALA A CA 1
ATOM 734 C C . ALA A 1 86 ? -17.641 4.245 12.674 1.00 87.44 86 ALA A C 1
ATOM 736 O O . ALA A 1 86 ? -18.748 4.748 12.495 1.00 87.44 86 ALA A O 1
ATOM 737 N N . LEU A 1 87 ? -16.508 4.883 12.396 1.00 90.62 87 LEU A N 1
ATOM 738 C CA . LEU A 1 87 ? -16.451 6.170 11.708 1.00 90.62 87 LEU A CA 1
ATOM 739 C C . LEU A 1 87 ? -16.409 5.915 10.202 1.00 90.62 87 LEU A C 1
ATOM 741 O O . LEU A 1 87 ? -15.581 5.132 9.733 1.00 90.62 87 LEU A O 1
ATOM 745 N N . ARG A 1 88 ? -17.316 6.536 9.449 1.00 90.94 88 ARG A N 1
ATOM 746 C CA . ARG A 1 88 ? -17.412 6.412 7.987 1.00 90.94 88 ARG A CA 1
ATOM 747 C C . ARG A 1 88 ? -16.974 7.714 7.325 1.00 90.94 88 ARG A C 1
ATOM 749 O O . ARG A 1 88 ? -16.962 8.752 7.978 1.00 90.94 88 ARG A O 1
ATOM 756 N N . ASP A 1 89 ? -16.612 7.626 6.050 1.00 88.56 89 ASP A N 1
ATOM 757 C CA . ASP A 1 89 ? -16.245 8.776 5.214 1.00 88.56 89 ASP A CA 1
ATOM 758 C C . ASP A 1 89 ? -15.080 9.607 5.768 1.00 88.56 89 ASP A C 1
ATOM 760 O O . ASP A 1 89 ? -14.980 10.815 5.556 1.00 88.56 89 ASP A O 1
ATOM 764 N N . VAL A 1 90 ? -14.159 8.942 6.470 1.00 90.81 90 VAL A N 1
ATOM 765 C CA . VAL A 1 90 ? -12.986 9.602 7.036 1.00 90.81 90 VAL A CA 1
ATOM 766 C C . VAL A 1 90 ? -12.003 9.924 5.915 1.00 90.81 90 VAL A C 1
ATOM 768 O O . VAL A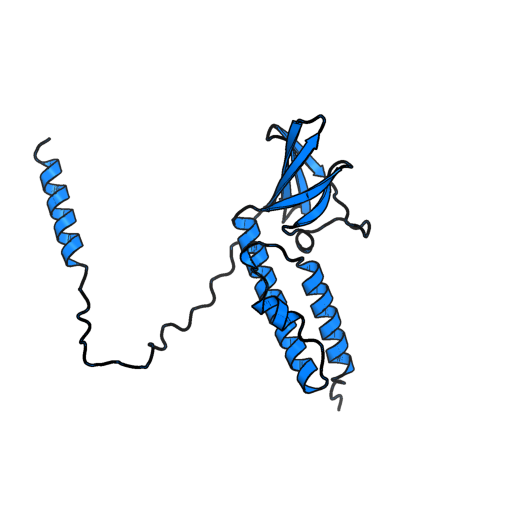 1 90 ? -11.722 9.094 5.049 1.00 90.81 90 VAL A O 1
ATOM 771 N N . LYS A 1 91 ? -11.454 11.138 5.936 1.00 89.88 91 LYS A N 1
ATOM 772 C CA . LYS A 1 91 ? -10.370 11.541 5.041 1.00 89.88 91 LYS A CA 1
ATOM 773 C C . LYS A 1 91 ? -9.046 11.359 5.765 1.00 89.88 91 LYS A C 1
ATOM 775 O O . LYS A 1 91 ? -8.817 11.979 6.797 1.00 89.88 91 LYS A O 1
ATOM 780 N N . ILE A 1 92 ? -8.192 10.503 5.218 1.00 92.38 92 ILE A N 1
ATOM 781 C CA . ILE A 1 92 ? -6.843 10.274 5.732 1.00 92.38 92 ILE A CA 1
ATOM 782 C C . ILE A 1 92 ? -5.872 10.846 4.711 1.00 92.38 92 ILE A C 1
ATOM 784 O O . ILE A 1 92 ? -5.845 10.394 3.564 1.00 92.38 92 ILE A O 1
ATOM 788 N N . ALA A 1 93 ? -5.110 11.853 5.126 1.00 91.50 93 ALA A N 1
ATOM 789 C CA . ALA A 1 93 ? -4.105 12.493 4.292 1.00 91.50 93 ALA A CA 1
ATOM 790 C C . ALA A 1 93 ? -2.728 11.845 4.484 1.00 91.50 93 ALA A C 1
ATOM 792 O O . ALA A 1 93 ? -2.386 11.349 5.562 1.00 91.50 93 ALA A O 1
ATOM 793 N N . GLY A 1 94 ? -1.942 11.837 3.412 1.00 87.81 94 GLY A N 1
ATOM 794 C CA . GLY A 1 94 ? -0.526 11.515 3.441 1.00 87.81 94 GLY A CA 1
ATOM 795 C C . GLY A 1 94 ? 0.312 12.676 3.969 1.00 87.81 94 GLY A C 1
ATOM 796 O O . GLY A 1 94 ? -0.191 13.727 4.362 1.00 87.81 94 GLY A O 1
ATOM 797 N N . ARG A 1 95 ? 1.636 12.499 3.950 1.00 84.38 95 ARG A N 1
ATOM 798 C CA . ARG A 1 95 ? 2.585 13.566 4.329 1.00 84.38 95 ARG A CA 1
ATOM 799 C C . ARG A 1 95 ? 2.568 14.748 3.364 1.00 84.38 95 ARG A C 1
ATOM 801 O O . ARG A 1 95 ? 2.947 15.846 3.737 1.00 84.38 95 ARG A O 1
ATOM 808 N N . ASP A 1 96 ? 2.177 14.486 2.128 1.00 85.12 96 ASP A N 1
ATOM 809 C CA . ASP A 1 96 ? 1.983 15.442 1.047 1.00 85.12 96 ASP A CA 1
ATOM 810 C C . ASP A 1 96 ? 0.667 16.228 1.172 1.00 85.12 96 ASP A C 1
ATOM 812 O O . ASP A 1 96 ? 0.411 17.103 0.355 1.00 85.12 96 ASP A O 1
ATOM 816 N N . GLY A 1 97 ? -0.166 15.945 2.183 1.00 86.12 97 GLY A N 1
ATOM 817 C CA . GLY A 1 97 ? -1.475 16.582 2.373 1.00 86.12 97 GLY A CA 1
ATOM 818 C C . GLY A 1 97 ? -2.575 16.015 1.471 1.00 86.12 97 GLY A C 1
ATOM 819 O O . GLY A 1 97 ? -3.757 16.226 1.730 1.00 86.12 97 GLY A O 1
ATOM 820 N N . GLU A 1 98 ? -2.197 15.234 0.461 1.00 90.31 98 GLU A N 1
ATOM 821 C CA . GLU A 1 98 ? -3.114 14.547 -0.439 1.00 90.31 98 GLU A CA 1
ATOM 822 C C . GLU A 1 98 ? -3.825 13.387 0.252 1.00 90.31 98 GLU A C 1
ATOM 824 O O . GLU A 1 98 ? -3.264 12.687 1.100 1.00 90.31 98 GLU A O 1
ATOM 829 N N . GLN A 1 99 ? -5.074 13.143 -0.139 1.00 91.88 99 GLN A N 1
ATOM 830 C CA . GLN A 1 99 ? -5.831 12.016 0.389 1.00 91.88 99 GLN A CA 1
ATOM 831 C C . GLN A 1 99 ? -5.195 10.692 -0.052 1.00 91.88 99 GLN A C 1
ATOM 833 O O . GLN A 1 99 ? -5.006 10.438 -1.244 1.00 91.88 99 GLN A O 1
ATOM 838 N N . LEU A 1 100 ? -4.920 9.815 0.916 1.00 94.75 100 LEU A N 1
ATOM 839 C CA . LEU A 1 100 ? -4.378 8.490 0.641 1.00 94.75 100 LEU A CA 1
ATOM 840 C C . LEU A 1 100 ? -5.359 7.664 -0.195 1.00 94.75 100 LEU A C 1
ATOM 842 O O . LEU A 1 100 ? -6.570 7.662 0.035 1.00 94.75 100 LEU A O 1
ATOM 846 N N . GLN A 1 101 ? -4.816 6.916 -1.150 1.00 94.88 101 GLN A N 1
ATOM 847 C CA . GLN A 1 101 ? -5.571 6.005 -2.006 1.00 94.88 101 GLN A CA 1
ATOM 848 C C . GLN A 1 101 ? -5.135 4.561 -1.759 1.00 94.88 101 GLN A C 1
ATOM 850 O O . GLN A 1 101 ? -4.142 4.309 -1.083 1.00 94.88 101 GLN A O 1
ATOM 855 N N . CYS A 1 102 ? -5.823 3.593 -2.368 1.00 95.25 102 CYS A N 1
ATOM 856 C CA . CYS A 1 102 ? -5.453 2.175 -2.281 1.00 95.25 102 CYS A CA 1
ATOM 857 C C . CYS A 1 102 ? -3.980 1.885 -2.625 1.00 95.25 102 CYS A C 1
ATOM 859 O O . CYS A 1 102 ? -3.379 0.994 -2.035 1.00 95.25 102 CYS A O 1
ATOM 861 N N . TRP A 1 103 ? -3.379 2.657 -3.535 1.00 95.75 103 TRP A N 1
ATOM 862 C CA . TRP A 1 103 ? -1.977 2.517 -3.948 1.00 95.75 103 TRP A CA 1
ATOM 863 C C . TRP A 1 103 ? -0.964 2.934 -2.871 1.00 95.75 103 TRP A C 1
ATOM 865 O O . TRP A 1 103 ? 0.216 2.586 -2.960 1.00 95.75 103 TRP A O 1
ATOM 875 N N . ASP A 1 104 ? -1.419 3.683 -1.870 1.00 95.44 104 ASP A N 1
ATOM 876 C CA . ASP A 1 104 ? -0.608 4.218 -0.778 1.00 95.44 104 ASP A CA 1
ATOM 877 C C . ASP A 1 104 ? -0.652 3.346 0.479 1.00 95.44 104 ASP A C 1
ATOM 879 O O . ASP A 1 104 ? 0.158 3.529 1.389 1.00 95.44 104 ASP A O 1
ATOM 883 N N . LEU A 1 105 ? -1.584 2.392 0.535 1.00 96.44 105 LEU A N 1
ATOM 884 C CA . LEU A 1 105 ? -1.819 1.546 1.699 1.00 96.44 105 LEU A CA 1
ATOM 885 C C . LEU A 1 105 ? -1.013 0.252 1.592 1.00 96.44 105 LEU A C 1
ATOM 887 O O . LEU A 1 105 ? -1.128 -0.488 0.619 1.00 96.44 105 LEU A O 1
ATOM 891 N N . PHE A 1 106 ? -0.213 -0.033 2.615 1.00 96.81 106 PHE A N 1
ATOM 892 C CA . PHE A 1 106 ? 0.588 -1.251 2.720 1.00 96.81 106 PHE A CA 1
ATOM 893 C C . PHE A 1 106 ? 0.915 -1.540 4.190 1.00 96.81 106 PHE A C 1
ATOM 895 O O . PHE A 1 106 ? 0.831 -0.661 5.051 1.00 96.81 106 PHE A O 1
ATOM 902 N N . VAL A 1 107 ? 1.293 -2.778 4.496 1.00 97.44 107 VAL A N 1
ATOM 903 C CA . VAL A 1 107 ? 1.714 -3.179 5.842 1.00 97.44 107 VAL A CA 1
ATOM 904 C C . VAL A 1 107 ? 3.022 -2.469 6.205 1.00 97.44 107 VAL A C 1
ATOM 906 O O . VAL A 1 107 ? 4.006 -2.520 5.473 1.00 97.44 107 VAL A O 1
ATOM 909 N N . GLY A 1 108 ? 3.041 -1.793 7.346 1.00 95.94 108 GLY A N 1
ATOM 910 C CA . GLY A 1 108 ? 4.126 -0.926 7.798 1.00 95.94 108 GLY A CA 1
ATOM 911 C C . GLY A 1 108 ? 3.938 0.548 7.431 1.00 95.94 108 GLY A C 1
ATOM 912 O O . GLY A 1 108 ? 4.725 1.380 7.885 1.00 95.94 108 GLY A O 1
ATOM 913 N N . GLN A 1 109 ? 2.900 0.902 6.663 1.00 95.38 109 GLN A N 1
ATOM 914 C CA . GLN A 1 109 ? 2.598 2.301 6.367 1.00 95.38 109 GLN A CA 1
ATOM 915 C C . GLN A 1 109 ? 2.184 3.043 7.639 1.00 95.38 109 GLN A C 1
ATOM 917 O O . GLN A 1 109 ? 1.338 2.572 8.400 1.00 95.38 109 GLN A O 1
ATOM 922 N N . LYS A 1 110 ? 2.766 4.226 7.850 1.00 94.19 110 LYS A N 1
ATOM 923 C CA . LYS A 1 110 ? 2.398 5.134 8.943 1.00 94.19 110 LYS A CA 1
ATOM 924 C C . LYS A 1 110 ? 1.376 6.143 8.433 1.00 94.19 110 LYS A C 1
ATOM 926 O O . LYS A 1 110 ? 1.659 6.854 7.472 1.00 94.19 110 LYS A O 1
ATOM 931 N N . ILE A 1 111 ? 0.224 6.205 9.085 1.00 93.19 111 ILE A N 1
ATOM 932 C CA . ILE A 1 111 ? -0.880 7.114 8.775 1.00 93.19 111 ILE A CA 1
ATOM 933 C C . ILE A 1 111 ? -1.318 7.855 10.035 1.00 93.19 111 ILE A C 1
ATOM 935 O O . ILE A 1 111 ? -1.051 7.397 11.144 1.00 93.19 111 ILE A O 1
ATOM 939 N N . ASP A 1 112 ? -1.999 8.980 9.870 1.00 91.12 112 ASP A N 1
ATOM 940 C CA . ASP A 1 112 ? -2.668 9.652 10.978 1.00 91.12 112 ASP A CA 1
ATOM 941 C C . ASP A 1 112 ? -4.128 9.191 11.058 1.00 91.12 112 ASP A C 1
ATOM 943 O O . ASP A 1 112 ? -4.882 9.286 10.088 1.00 91.12 112 ASP A O 1
ATOM 947 N N . VAL A 1 113 ? -4.515 8.650 12.209 1.00 88.25 113 VAL A N 1
ATOM 948 C CA . VAL A 1 113 ? -5.884 8.232 12.505 1.00 88.25 113 VAL A CA 1
ATOM 949 C C . VAL A 1 113 ? -6.367 9.063 13.685 1.00 88.25 113 VAL A C 1
ATOM 951 O O . VAL A 1 113 ? -5.959 8.820 14.815 1.00 88.25 113 VAL A O 1
ATOM 954 N N . LEU A 1 114 ? -7.252 10.032 13.429 1.00 85.56 114 LEU A N 1
ATOM 955 C CA . LEU A 1 114 ? -7.849 10.898 14.461 1.00 85.56 114 LEU A CA 1
ATOM 956 C C . LEU A 1 114 ? -6.806 11.670 15.302 1.00 85.56 114 LEU A C 1
ATOM 958 O O . LEU A 1 114 ? -6.964 11.816 16.514 1.00 85.56 114 LEU A O 1
ATOM 962 N N . GLY A 1 115 ? -5.723 12.137 14.674 1.00 86.94 115 GLY A N 1
ATOM 963 C CA . GLY A 1 115 ? -4.625 12.839 15.346 1.00 86.94 115 GLY A CA 1
ATOM 964 C C . GLY A 1 115 ? -3.640 11.904 16.057 1.00 86.94 115 GLY A C 1
ATOM 965 O O . GLY A 1 115 ? -2.810 12.365 16.846 1.00 86.94 115 GLY A O 1
ATOM 966 N N . LYS A 1 116 ? -3.738 10.586 15.835 1.00 88.88 116 LYS A N 1
ATOM 967 C CA . LYS A 1 116 ? -2.839 9.575 16.397 1.00 88.88 116 LYS A CA 1
ATOM 968 C C . LYS A 1 116 ? -1.999 8.926 15.291 1.00 88.88 116 LYS A C 1
ATOM 970 O O . LYS A 1 116 ? -2.551 8.262 14.402 1.00 88.88 116 LYS A O 1
ATOM 975 N N . PRO A 1 117 ? -0.656 9.015 15.365 1.00 90.88 117 PRO A N 1
ATOM 976 C CA . PRO A 1 117 ? 0.215 8.339 14.415 1.00 90.88 117 PRO A CA 1
ATOM 977 C C . PRO A 1 117 ? 0.086 6.822 14.579 1.00 90.88 117 PRO A C 1
ATOM 979 O O . PRO A 1 117 ? 0.460 6.250 15.602 1.00 90.88 117 PRO A O 1
ATOM 982 N N . THR A 1 118 ? -0.423 6.163 13.545 1.00 92.88 118 THR A N 1
ATOM 983 C CA . THR A 1 118 ? -0.774 4.745 13.563 1.00 92.88 118 THR A CA 1
ATOM 984 C C . THR A 1 118 ? -0.078 4.004 12.429 1.00 92.88 118 THR A C 1
ATOM 986 O O . THR A 1 118 ? -0.107 4.422 11.275 1.00 92.88 118 THR A O 1
ATOM 989 N N . THR A 1 119 ? 0.569 2.881 12.745 1.00 95.56 119 THR A N 1
ATOM 990 C CA . THR A 1 119 ? 1.224 2.032 11.735 1.00 95.56 119 THR A CA 1
ATOM 991 C C . THR A 1 119 ? 0.289 0.900 11.341 1.00 95.56 119 THR A C 1
ATOM 993 O O . THR A 1 119 ? -0.186 0.197 12.221 1.00 95.56 119 THR A O 1
ATOM 996 N N . LEU A 1 120 ? 0.037 0.665 10.057 1.00 96.56 120 LEU A N 1
ATOM 997 C CA . LEU A 1 120 ? -0.748 -0.488 9.602 1.00 96.56 120 LEU A CA 1
ATOM 998 C C . LEU A 1 120 ? 0.047 -1.776 9.848 1.00 96.56 120 LEU A C 1
ATOM 1000 O O . LEU A 1 120 ? 0.996 -2.059 9.130 1.00 96.56 120 LEU A O 1
ATOM 1004 N N . MET A 1 121 ? -0.283 -2.542 10.885 1.00 96.50 121 MET A N 1
ATOM 1005 C CA . MET A 1 121 ? 0.563 -3.657 11.337 1.00 96.50 121 MET A CA 1
ATOM 1006 C C . MET A 1 121 ? 0.280 -4.959 10.593 1.00 96.50 121 MET A C 1
ATOM 1008 O O . MET A 1 121 ? 1.182 -5.767 10.393 1.00 96.50 121 MET A O 1
ATOM 1012 N N . GLN A 1 122 ? -0.976 -5.177 10.212 1.00 97.00 122 GLN A N 1
ATOM 1013 C CA . GLN A 1 122 ? -1.435 -6.382 9.528 1.00 97.00 122 GLN A CA 1
ATOM 1014 C C . GLN A 1 122 ? -2.509 -6.023 8.502 1.00 97.00 122 GLN A C 1
ATOM 1016 O O . GLN A 1 122 ? -3.063 -4.923 8.522 1.00 97.00 122 GLN A O 1
ATOM 1021 N N . ALA A 1 123 ? -2.823 -6.963 7.617 1.00 97.50 123 ALA A N 1
ATOM 1022 C CA . ALA A 1 123 ? -3.881 -6.821 6.628 1.00 97.50 123 ALA A CA 1
ATOM 1023 C C . ALA A 1 123 ? -4.685 -8.118 6.503 1.00 97.50 123 ALA A C 1
ATOM 1025 O O . ALA A 1 123 ? -4.199 -9.196 6.849 1.00 97.50 123 ALA A O 1
ATOM 1026 N N . SER A 1 124 ? -5.923 -8.020 6.016 1.00 96.25 124 SER A N 1
ATOM 1027 C CA . SER A 1 124 ? -6.726 -9.208 5.720 1.00 96.25 124 SER A CA 1
ATOM 1028 C C . SER A 1 124 ? -6.095 -10.036 4.599 1.00 96.25 124 SER A C 1
ATOM 1030 O O . SER A 1 124 ? -5.386 -9.508 3.742 1.00 96.25 124 SER A O 1
ATOM 1032 N N . HIS A 1 125 ? -6.409 -11.332 4.553 1.00 94.25 125 HIS A N 1
ATOM 1033 C CA . HIS A 1 125 ? -5.894 -12.223 3.512 1.00 94.25 125 HIS A CA 1
ATOM 1034 C C . HIS A 1 125 ? -6.210 -11.719 2.092 1.00 94.25 125 HIS A C 1
ATOM 1036 O O . HIS A 1 125 ? -5.326 -11.679 1.240 1.00 94.25 125 HIS A O 1
ATOM 1042 N N . SER A 1 126 ? -7.439 -11.249 1.851 1.00 94.62 126 SER A N 1
ATOM 1043 C CA . SER A 1 126 ? -7.831 -10.672 0.558 1.00 94.62 126 SER A CA 1
ATOM 1044 C C . SER A 1 126 ? -7.007 -9.433 0.186 1.00 94.62 126 SER A C 1
ATOM 1046 O O . SER A 1 126 ? -6.624 -9.272 -0.971 1.00 94.62 126 SER A O 1
ATOM 1048 N N . THR A 1 127 ? -6.689 -8.587 1.168 1.00 96.12 127 THR A N 1
ATOM 1049 C CA . THR A 1 127 ? -5.848 -7.394 0.989 1.00 96.12 127 THR A CA 1
ATOM 1050 C C . THR A 1 127 ? -4.410 -7.781 0.665 1.00 96.12 127 THR A C 1
ATOM 1052 O O . THR A 1 127 ? -3.821 -7.214 -0.251 1.00 96.12 127 THR A O 1
ATOM 1055 N N . LEU A 1 128 ? -3.854 -8.775 1.364 1.00 95.38 128 LEU A N 1
ATOM 1056 C CA . LEU A 1 128 ? -2.504 -9.279 1.102 1.00 95.38 128 LEU A CA 1
ATOM 1057 C C . LEU A 1 128 ? -2.382 -9.878 -0.302 1.00 95.38 128 LEU A C 1
ATOM 1059 O O . LEU A 1 128 ? -1.447 -9.532 -1.016 1.00 95.38 128 LEU A O 1
ATOM 1063 N N . MET A 1 129 ? -3.351 -10.690 -0.737 1.00 93.75 129 MET A N 1
ATOM 1064 C CA . MET A 1 129 ? -3.374 -11.244 -2.098 1.00 93.75 129 MET A CA 1
ATOM 1065 C C . MET A 1 129 ? -3.429 -10.149 -3.165 1.00 93.75 129 MET A C 1
ATOM 1067 O O . MET A 1 129 ? -2.713 -10.216 -4.165 1.00 93.75 129 MET A O 1
ATOM 1071 N N . TRP A 1 130 ? -4.239 -9.113 -2.938 1.00 94.81 130 TRP A N 1
ATOM 1072 C CA . TRP A 1 130 ? -4.312 -7.963 -3.834 1.00 94.81 130 TRP A CA 1
ATOM 1073 C C . TRP A 1 130 ? -2.977 -7.202 -3.896 1.00 94.81 130 TRP A C 1
ATOM 1075 O O . TRP A 1 130 ? -2.447 -6.972 -4.986 1.00 94.81 130 TRP A O 1
ATOM 1085 N N . LEU A 1 131 ? -2.392 -6.873 -2.739 1.00 95.12 131 LEU A N 1
ATOM 1086 C CA . LEU A 1 131 ? -1.101 -6.183 -2.649 1.00 95.12 131 LEU A CA 1
ATOM 1087 C C . LEU A 1 131 ? 0.021 -6.990 -3.301 1.00 95.12 131 LEU A C 1
ATOM 1089 O O . LEU A 1 131 ? 0.817 -6.426 -4.051 1.00 95.12 131 LEU A O 1
ATOM 1093 N N . GLU A 1 132 ? 0.082 -8.295 -3.046 1.00 93.75 132 GLU A N 1
ATOM 1094 C CA . GLU A 1 132 ? 1.097 -9.179 -3.608 1.00 93.75 132 GLU A CA 1
ATOM 1095 C C . GLU A 1 132 ? 0.989 -9.235 -5.134 1.00 93.75 132 GLU A C 1
ATOM 1097 O O . GLU A 1 132 ? 1.985 -9.018 -5.833 1.00 93.75 132 GLU A O 1
ATOM 1102 N N . TYR A 1 133 ? -0.216 -9.472 -5.660 1.00 93.06 133 TYR A N 1
ATOM 1103 C CA . TYR A 1 133 ? -0.455 -9.531 -7.099 1.00 93.06 133 TYR A CA 1
ATOM 1104 C C . TYR A 1 133 ? -0.022 -8.238 -7.798 1.00 93.06 133 TYR A C 1
ATOM 1106 O O . TYR A 1 133 ? 0.744 -8.269 -8.768 1.00 93.06 133 TYR A O 1
ATOM 1114 N N . HIS A 1 134 ? -0.463 -7.087 -7.284 1.00 94.00 134 HIS A N 1
ATOM 1115 C CA . HIS A 1 134 ? -0.125 -5.798 -7.877 1.00 94.00 134 HIS A CA 1
ATOM 1116 C C . HIS A 1 134 ? 1.355 -5.447 -7.711 1.00 94.00 134 HIS A C 1
ATOM 1118 O O . HIS A 1 134 ? 1.957 -4.951 -8.665 1.00 94.00 134 HIS A O 1
ATOM 1124 N N . SER A 1 135 ? 1.966 -5.766 -6.567 1.00 94.31 135 SER A N 1
ATOM 1125 C CA . SER A 1 135 ? 3.404 -5.572 -6.338 1.00 94.31 135 SER A CA 1
ATOM 1126 C C . SER A 1 135 ? 4.230 -6.365 -7.342 1.00 94.31 135 SER A C 1
ATOM 1128 O O . SER A 1 135 ? 5.089 -5.795 -8.009 1.00 94.31 135 SER A O 1
ATOM 1130 N N . ARG A 1 136 ? 3.940 -7.662 -7.519 1.00 92.50 136 ARG A N 1
ATOM 1131 C CA . ARG A 1 136 ? 4.641 -8.523 -8.486 1.00 92.50 136 ARG A CA 1
ATOM 1132 C C . ARG A 1 136 ? 4.494 -8.005 -9.909 1.00 92.50 136 ARG A C 1
ATOM 1134 O O . ARG A 1 136 ? 5.483 -7.917 -10.631 1.00 92.50 136 ARG A O 1
ATOM 1141 N N . ARG A 1 137 ? 3.275 -7.630 -10.305 1.00 92.94 137 ARG A N 1
ATOM 1142 C CA . ARG A 1 137 ? 3.004 -7.115 -11.652 1.00 92.94 137 ARG A CA 1
ATOM 1143 C C . ARG A 1 137 ? 3.765 -5.818 -11.931 1.00 92.94 137 ARG A C 1
ATOM 1145 O O . ARG A 1 137 ? 4.353 -5.679 -12.999 1.00 92.94 137 ARG A O 1
ATOM 1152 N N . LEU A 1 138 ? 3.757 -4.879 -10.984 1.00 95.12 138 LEU A N 1
ATOM 1153 C CA . LEU A 1 138 ? 4.455 -3.601 -11.131 1.00 95.12 138 LEU A CA 1
ATOM 1154 C C . LEU A 1 138 ? 5.975 -3.783 -11.107 1.00 95.12 138 LEU A C 1
ATOM 1156 O O . LEU A 1 138 ? 6.651 -3.228 -11.964 1.00 95.12 138 LEU A O 1
ATOM 1160 N N . LEU A 1 139 ? 6.513 -4.593 -10.191 1.00 95.12 139 LEU A N 1
ATOM 1161 C CA . LEU A 1 139 ? 7.950 -4.876 -10.135 1.00 95.12 139 LEU A CA 1
ATOM 1162 C C . LEU A 1 139 ? 8.440 -5.578 -11.401 1.00 95.12 139 LEU A C 1
ATOM 1164 O O . LEU A 1 139 ? 9.499 -5.226 -11.900 1.00 95.12 139 LEU A O 1
ATOM 1168 N N . LYS A 1 140 ? 7.665 -6.513 -11.965 1.00 94.00 140 LYS A N 1
ATOM 1169 C CA . LYS A 1 140 ? 8.017 -7.145 -13.243 1.00 94.00 140 LYS A CA 1
ATOM 1170 C C . LYS A 1 140 ? 8.132 -6.109 -14.365 1.00 94.00 140 LYS A C 1
ATOM 1172 O O . LYS A 1 140 ? 9.133 -6.096 -15.068 1.00 94.00 140 LYS A O 1
ATOM 1177 N N . LYS A 1 141 ? 7.157 -5.200 -14.478 1.00 95.56 141 LYS A N 1
ATOM 1178 C CA . LYS A 1 141 ? 7.210 -4.108 -15.461 1.00 95.56 141 LYS A CA 1
ATOM 1179 C C . LYS A 1 141 ? 8.396 -3.170 -15.215 1.00 95.56 141 LYS A C 1
ATOM 1181 O O . LYS A 1 141 ? 9.049 -2.742 -16.156 1.00 95.56 141 LYS A O 1
ATOM 1186 N N . ALA A 1 142 ? 8.675 -2.840 -13.956 1.00 95.50 142 ALA A N 1
ATOM 1187 C CA . ALA A 1 142 ? 9.819 -2.007 -13.603 1.00 95.50 142 ALA A CA 1
ATOM 1188 C C . ALA A 1 142 ? 11.151 -2.688 -13.971 1.00 95.50 142 ALA A C 1
ATOM 1190 O O . ALA A 1 142 ? 12.036 -2.020 -14.488 1.00 95.50 142 ALA A O 1
ATOM 1191 N N . LEU A 1 143 ? 11.256 -4.009 -13.779 1.00 95.81 143 LEU A N 1
ATOM 1192 C CA . LEU A 1 143 ? 12.432 -4.807 -14.132 1.00 95.81 143 LEU A CA 1
ATOM 1193 C C . LEU A 1 143 ? 12.657 -4.859 -15.646 1.00 95.81 143 LEU A C 1
ATOM 1195 O O . LEU A 1 143 ? 13.792 -4.770 -16.093 1.00 95.81 143 LEU A O 1
ATOM 1199 N N . GLU A 1 144 ? 11.590 -4.997 -16.435 1.00 95.12 144 GLU A N 1
ATOM 1200 C CA . GLU A 1 144 ? 11.673 -4.964 -17.902 1.00 95.12 144 GLU A CA 1
ATOM 1201 C C . GLU A 1 144 ? 12.306 -3.650 -18.387 1.00 95.12 144 GLU A C 1
ATOM 1203 O O . GLU A 1 144 ? 13.231 -3.676 -19.194 1.00 95.12 144 GLU A O 1
ATOM 1208 N N . ILE A 1 145 ? 11.877 -2.516 -17.823 1.00 94.19 145 ILE A N 1
ATOM 1209 C CA . ILE A 1 145 ? 12.420 -1.192 -18.162 1.00 94.19 145 ILE A CA 1
ATOM 1210 C C . ILE A 1 145 ? 13.850 -1.024 -17.623 1.00 94.19 145 ILE A C 1
ATOM 1212 O O . ILE A 1 145 ? 14.702 -0.484 -18.322 1.00 94.19 145 ILE A O 1
ATOM 1216 N N . GLU A 1 146 ? 14.129 -1.488 -16.398 1.00 94.25 146 GLU A N 1
ATOM 1217 C CA . GLU A 1 146 ? 15.476 -1.470 -15.801 1.00 94.25 146 GLU A CA 1
ATOM 1218 C C . GLU A 1 146 ? 16.470 -2.222 -16.700 1.00 94.25 146 GLU A C 1
ATOM 1220 O O . GLU A 1 146 ? 17.501 -1.667 -17.076 1.00 94.25 146 GLU A O 1
ATOM 1225 N N . ASN A 1 147 ? 16.108 -3.429 -17.143 1.00 94.38 147 ASN A N 1
ATOM 1226 C CA . ASN A 1 147 ? 16.915 -4.234 -18.057 1.00 94.38 147 ASN A CA 1
ATOM 1227 C C . ASN A 1 147 ? 17.101 -3.569 -19.428 1.00 94.38 147 ASN A C 1
ATOM 1229 O O . ASN A 1 147 ? 18.192 -3.659 -19.985 1.00 94.38 147 ASN A O 1
ATOM 1233 N N . GLU A 1 148 ? 16.078 -2.901 -19.976 1.00 93.56 148 GLU A N 1
ATOM 1234 C CA . GLU A 1 148 ? 16.212 -2.160 -21.240 1.00 93.56 148 GLU A CA 1
ATOM 1235 C C . GLU A 1 148 ? 17.201 -0.996 -21.091 1.00 93.56 148 GLU A C 1
ATOM 1237 O O . GLU A 1 148 ? 18.108 -0.854 -21.906 1.00 93.56 148 GLU A O 1
ATOM 1242 N N . ILE A 1 149 ? 17.105 -0.205 -20.016 1.00 93.12 149 ILE A N 1
ATOM 1243 C CA . ILE A 1 149 ? 18.045 0.899 -19.759 1.00 93.12 149 ILE A CA 1
ATOM 1244 C C . ILE A 1 149 ? 19.477 0.377 -19.584 1.00 93.12 149 ILE A C 1
ATOM 1246 O O . ILE A 1 149 ? 20.409 0.990 -20.108 1.00 93.12 149 ILE A O 1
ATOM 1250 N N . MET A 1 150 ? 19.659 -0.757 -18.896 1.00 92.88 150 MET A N 1
ATOM 1251 C CA . MET A 1 150 ? 20.976 -1.370 -18.676 1.00 92.88 150 MET A CA 1
ATOM 1252 C C . MET A 1 150 ? 21.712 -1.733 -19.973 1.00 92.88 150 MET A C 1
ATOM 1254 O O . MET A 1 150 ? 22.941 -1.779 -19.957 1.00 92.88 150 MET A O 1
ATOM 1258 N N . GLN A 1 151 ? 21.003 -1.930 -21.094 1.00 91.94 151 GLN A N 1
ATOM 1259 C CA . GLN A 1 151 ? 21.628 -2.150 -22.407 1.00 91.94 151 GLN A CA 1
ATOM 1260 C C . GLN A 1 151 ? 22.365 -0.909 -22.926 1.00 91.94 151 GLN A C 1
ATOM 1262 O O . GLN A 1 151 ? 23.342 -1.035 -23.658 1.00 91.94 151 GLN A O 1
ATOM 1267 N N . PHE A 1 152 ? 21.913 0.284 -22.536 1.00 92.00 152 PHE A N 1
ATOM 1268 C CA . PHE A 1 152 ? 22.495 1.555 -22.968 1.00 92.00 152 PHE A CA 1
ATOM 1269 C C . PHE A 1 152 ? 23.441 2.147 -21.924 1.00 92.00 152 PHE A C 1
ATOM 1271 O O . PHE A 1 152 ? 24.446 2.769 -22.267 1.00 92.00 152 PHE A O 1
ATOM 1278 N N . LYS A 1 153 ? 23.108 2.001 -20.636 1.00 90.44 153 LYS A N 1
ATOM 1279 C CA . LYS A 1 153 ? 23.873 2.583 -19.532 1.00 90.44 153 LYS A CA 1
ATOM 1280 C C . LYS A 1 153 ? 23.724 1.756 -18.252 1.00 90.44 153 LYS A C 1
ATOM 1282 O O . LYS A 1 153 ? 22.594 1.473 -17.857 1.00 90.44 153 LYS A O 1
ATOM 1287 N N . PRO A 1 154 ? 24.817 1.475 -17.516 1.00 91.12 154 PRO A N 1
ATOM 1288 C CA . PRO A 1 154 ? 24.717 0.832 -16.213 1.00 91.12 154 PRO A CA 1
ATOM 1289 C C . PRO A 1 154 ? 23.946 1.719 -15.225 1.00 91.12 154 PRO A C 1
ATOM 1291 O O . PRO A 1 154 ? 24.271 2.893 -15.019 1.00 91.12 154 PRO A O 1
ATOM 1294 N N . ILE A 1 155 ? 22.930 1.133 -14.596 1.00 90.50 155 ILE A N 1
ATOM 1295 C CA . ILE A 1 155 ? 22.126 1.741 -13.534 1.00 90.50 155 ILE A CA 1
ATOM 1296 C C . ILE A 1 155 ? 22.070 0.800 -12.323 1.00 90.50 155 ILE A C 1
ATOM 1298 O O . ILE A 1 155 ? 22.316 -0.398 -12.472 1.00 90.50 155 ILE A O 1
ATOM 1302 N N . PRO A 1 156 ? 21.768 1.308 -11.116 1.00 90.50 156 PRO A N 1
ATOM 1303 C CA . PRO A 1 156 ? 21.567 0.453 -9.953 1.00 90.50 156 PRO A CA 1
ATOM 1304 C C . PRO A 1 156 ? 20.412 -0.539 -10.166 1.00 90.50 156 PRO A C 1
ATOM 1306 O O . PRO A 1 156 ? 19.307 -0.119 -10.496 1.00 90.50 156 PRO A O 1
ATOM 1309 N N . ASP A 1 157 ? 20.642 -1.822 -9.880 1.00 89.94 157 ASP A N 1
ATOM 1310 C CA . ASP A 1 157 ? 19.679 -2.926 -10.037 1.00 89.94 157 ASP A CA 1
ATOM 1311 C C . ASP A 1 157 ? 18.674 -3.000 -8.864 1.00 89.94 157 ASP A C 1
ATOM 1313 O O . ASP A 1 157 ? 18.539 -3.998 -8.150 1.00 89.94 157 ASP A O 1
ATOM 1317 N N . ILE A 1 158 ? 18.006 -1.878 -8.575 1.00 91.06 158 ILE A N 1
ATOM 1318 C CA . ILE A 1 158 ? 17.132 -1.735 -7.401 1.00 91.06 158 ILE A CA 1
ATOM 1319 C C . ILE A 1 158 ? 15.971 -2.724 -7.478 1.00 91.06 158 ILE A C 1
ATOM 1321 O O . ILE A 1 158 ? 15.674 -3.390 -6.480 1.00 91.06 158 ILE A O 1
ATOM 1325 N N . ILE A 1 159 ? 15.315 -2.829 -8.634 1.00 92.44 159 ILE A N 1
ATOM 1326 C CA . ILE A 1 159 ? 14.136 -3.680 -8.792 1.00 92.44 159 ILE A CA 1
ATOM 1327 C C . ILE A 1 159 ? 14.521 -5.152 -8.733 1.00 92.44 159 ILE A C 1
ATOM 1329 O O . ILE A 1 159 ? 13.852 -5.930 -8.043 1.00 92.44 159 ILE A O 1
ATOM 1333 N N . HIS A 1 160 ? 15.619 -5.520 -9.391 1.00 90.31 160 HIS A N 1
ATOM 1334 C CA . HIS A 1 160 ? 16.166 -6.867 -9.320 1.00 90.31 160 HIS A CA 1
ATOM 1335 C C . HIS A 1 160 ? 16.432 -7.296 -7.865 1.00 90.31 160 HIS A C 1
ATOM 1337 O O . HIS A 1 160 ? 15.898 -8.313 -7.410 1.00 90.31 160 HIS A O 1
ATOM 1343 N N . ARG A 1 161 ? 17.137 -6.469 -7.077 1.00 89.56 161 ARG A N 1
ATOM 1344 C CA . ARG A 1 161 ? 17.375 -6.748 -5.649 1.00 89.56 161 ARG A CA 1
ATOM 1345 C C . ARG A 1 161 ? 16.086 -6.843 -4.839 1.00 89.56 161 ARG A C 1
ATOM 1347 O O . ARG A 1 161 ? 15.976 -7.700 -3.961 1.00 89.56 161 ARG A O 1
ATOM 1354 N N . MET A 1 162 ? 15.098 -5.988 -5.102 1.00 89.00 162 MET A N 1
ATOM 1355 C CA . MET A 1 162 ? 13.813 -6.033 -4.392 1.00 89.00 162 MET A CA 1
ATOM 1356 C C . MET A 1 162 ? 13.066 -7.346 -4.632 1.00 89.00 162 MET A C 1
ATOM 1358 O O . MET A 1 162 ? 12.514 -7.897 -3.682 1.00 89.00 162 MET A O 1
ATOM 1362 N N . LEU A 1 163 ? 13.072 -7.862 -5.863 1.00 88.81 163 LEU A N 1
ATOM 1363 C CA . LEU A 1 163 ? 12.433 -9.136 -6.204 1.00 88.81 163 LEU A CA 1
ATOM 1364 C C . LEU A 1 163 ? 13.108 -10.343 -5.540 1.00 88.81 163 LEU A C 1
ATOM 1366 O O . LEU A 1 163 ? 12.422 -11.316 -5.235 1.00 88.81 163 LEU A O 1
ATOM 1370 N N . GLN A 1 164 ? 14.417 -10.275 -5.293 1.00 86.38 164 GLN A N 1
ATOM 1371 C CA . GLN A 1 164 ? 15.167 -11.348 -4.633 1.00 86.38 164 GLN A CA 1
ATOM 1372 C C . GLN A 1 164 ? 15.067 -11.310 -3.104 1.00 86.38 164 GLN A C 1
ATOM 1374 O O . GLN A 1 164 ? 15.023 -12.352 -2.458 1.00 86.38 164 GLN A O 1
ATOM 1379 N N . THR A 1 165 ? 15.052 -10.112 -2.515 1.00 83.62 165 THR A N 1
ATOM 1380 C CA . THR A 1 165 ? 15.205 -9.937 -1.060 1.00 83.62 165 THR A CA 1
ATOM 1381 C C . THR A 1 165 ? 13.880 -9.791 -0.321 1.00 83.62 165 THR A C 1
ATOM 1383 O O . THR A 1 165 ? 13.799 -10.113 0.865 1.00 83.62 165 THR A O 1
ATOM 1386 N N . ARG A 1 166 ? 12.827 -9.280 -0.975 1.00 82.00 166 ARG A N 1
ATOM 1387 C CA . ARG A 1 166 ? 11.568 -8.974 -0.289 1.00 82.00 166 ARG A CA 1
ATOM 1388 C C . ARG A 1 166 ? 10.570 -10.116 -0.372 1.00 82.00 166 ARG A C 1
ATOM 1390 O O . ARG A 1 166 ? 10.184 -10.562 -1.450 1.00 82.00 166 ARG A O 1
ATOM 1397 N N . ASN A 1 167 ? 10.021 -10.473 0.786 1.00 86.06 167 ASN A N 1
ATOM 1398 C CA . ASN A 1 167 ? 8.800 -11.262 0.848 1.00 86.06 167 ASN A CA 1
ATOM 1399 C C . ASN A 1 167 ? 7.582 -10.380 0.521 1.00 86.06 167 ASN A C 1
ATOM 1401 O O . ASN A 1 167 ? 7.053 -9.673 1.381 1.00 86.06 167 ASN A O 1
ATOM 1405 N N . LEU A 1 168 ? 7.139 -10.436 -0.736 1.00 85.00 168 LEU A N 1
ATOM 1406 C CA . LEU A 1 168 ? 5.997 -9.663 -1.234 1.00 85.00 168 LEU A CA 1
ATOM 1407 C C . LEU A 1 168 ? 4.651 -10.110 -0.642 1.00 85.00 168 LEU A C 1
ATOM 1409 O O . LEU A 1 168 ? 3.716 -9.311 -0.621 1.00 85.00 168 LEU A O 1
ATOM 1413 N N . ALA A 1 169 ? 4.556 -11.338 -0.121 1.00 85.62 169 ALA A N 1
ATOM 1414 C CA . ALA A 1 169 ? 3.325 -11.860 0.476 1.00 85.62 169 ALA A CA 1
ATOM 1415 C C . ALA A 1 169 ? 2.939 -11.123 1.771 1.00 85.62 169 ALA A C 1
ATOM 1417 O O . ALA A 1 169 ? 1.773 -11.099 2.157 1.00 85.62 169 ALA A O 1
ATOM 1418 N N . ASN A 1 170 ? 3.901 -10.455 2.416 1.00 88.62 170 ASN A N 1
ATOM 1419 C CA . ASN A 1 170 ? 3.654 -9.663 3.621 1.00 88.62 170 ASN A CA 1
ATOM 1420 C C . ASN A 1 170 ? 2.984 -8.309 3.326 1.00 88.62 170 ASN A C 1
ATOM 1422 O O . ASN A 1 170 ? 2.662 -7.580 4.261 1.00 88.62 170 ASN A O 1
ATOM 1426 N N . GLY A 1 171 ? 2.808 -7.936 2.050 1.00 90.88 171 GLY A N 1
ATOM 1427 C CA . GLY A 1 171 ? 2.137 -6.695 1.660 1.00 90.88 171 GLY A CA 1
ATOM 1428 C C . GLY A 1 171 ? 2.846 -5.428 2.146 1.00 90.88 171 GLY A C 1
ATOM 1429 O O . GLY A 1 171 ? 2.185 -4.428 2.401 1.00 90.88 171 GLY A O 1
ATOM 1430 N N . ASN A 1 172 ? 4.174 -5.459 2.308 1.00 92.88 172 ASN A N 1
ATOM 1431 C CA . ASN A 1 172 ? 4.967 -4.397 2.943 1.00 92.88 172 ASN A CA 1
ATOM 1432 C C . ASN A 1 172 ? 5.555 -3.357 1.968 1.00 92.88 172 ASN A C 1
ATOM 1434 O O . ASN A 1 172 ? 6.567 -2.709 2.260 1.00 92.88 172 ASN A O 1
ATOM 1438 N N . LEU A 1 173 ? 4.969 -3.235 0.778 1.00 92.94 173 LEU A N 1
ATOM 1439 C CA . LEU A 1 173 ? 5.497 -2.411 -0.298 1.00 92.94 173 LEU A CA 1
ATOM 1440 C C . LEU A 1 173 ? 4.456 -1.401 -0.776 1.00 92.94 173 LEU A C 1
ATOM 1442 O O . LEU A 1 173 ? 3.334 -1.763 -1.116 1.00 92.94 173 LEU A O 1
ATOM 1446 N N . SER A 1 174 ? 4.860 -0.132 -0.844 1.00 93.94 174 SER A N 1
ATOM 1447 C CA . SER A 1 174 ? 4.040 0.932 -1.423 1.00 93.94 174 SER A CA 1
ATOM 1448 C C . SER A 1 174 ? 3.918 0.743 -2.932 1.00 93.94 174 SER A C 1
ATOM 1450 O O . SER A 1 174 ? 4.904 0.888 -3.659 1.00 93.94 174 SER A O 1
ATOM 1452 N N . LEU A 1 175 ? 2.705 0.477 -3.420 1.00 95.94 175 LEU A N 1
ATOM 1453 C CA . LEU A 1 175 ? 2.446 0.372 -4.857 1.00 95.94 175 LEU A CA 1
ATOM 1454 C C . LEU A 1 175 ? 2.678 1.715 -5.560 1.00 95.94 175 LEU A C 1
ATOM 1456 O O . LEU A 1 175 ? 3.266 1.739 -6.642 1.00 95.94 175 LEU A O 1
ATOM 1460 N N . ARG A 1 176 ? 2.304 2.840 -4.926 1.00 95.81 176 ARG A N 1
ATOM 1461 C CA . ARG A 1 176 ? 2.564 4.184 -5.463 1.00 95.81 176 ARG A CA 1
ATOM 1462 C C . ARG A 1 176 ? 4.050 4.438 -5.668 1.00 95.81 176 ARG A C 1
ATOM 1464 O O . ARG A 1 176 ? 4.420 5.034 -6.679 1.00 95.81 176 AR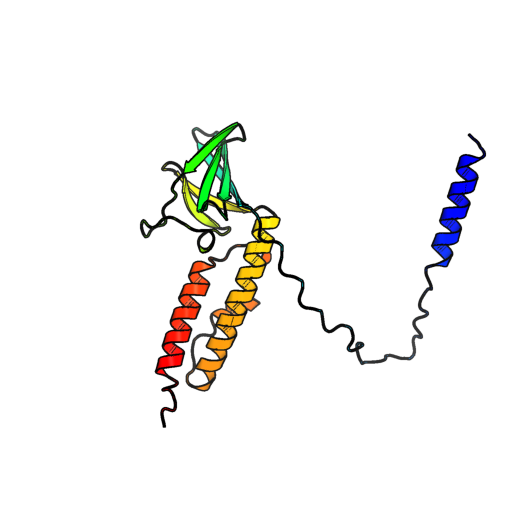G A O 1
ATOM 1471 N N . TRP A 1 177 ? 4.905 3.983 -4.752 1.00 94.69 177 TRP A N 1
ATOM 1472 C CA . TRP A 1 177 ? 6.350 4.106 -4.931 1.00 94.69 177 TRP A CA 1
ATOM 1473 C C . TRP A 1 177 ? 6.821 3.377 -6.194 1.00 94.69 177 TRP A C 1
ATOM 1475 O O . TRP A 1 177 ? 7.521 3.979 -7.005 1.00 94.69 177 TRP A O 1
ATOM 1485 N N . ILE A 1 178 ? 6.371 2.134 -6.421 1.00 95.62 178 ILE A N 1
ATOM 1486 C CA . ILE A 1 178 ? 6.747 1.368 -7.623 1.00 95.62 178 ILE A CA 1
ATOM 1487 C C . ILE A 1 178 ? 6.239 2.078 -8.883 1.00 95.62 178 ILE A C 1
ATOM 1489 O O . ILE A 1 178 ? 6.972 2.201 -9.857 1.00 95.62 178 ILE A O 1
ATOM 1493 N N . MET A 1 179 ? 5.006 2.592 -8.866 1.00 96.69 179 MET A N 1
ATOM 1494 C CA . MET A 1 179 ? 4.442 3.343 -9.993 1.00 96.69 179 MET A CA 1
ATOM 1495 C C . MET A 1 179 ? 5.257 4.603 -10.307 1.00 96.69 179 MET A C 1
ATOM 1497 O O . MET A 1 179 ? 5.585 4.841 -11.466 1.00 96.69 179 MET A O 1
ATOM 1501 N N . ARG A 1 180 ? 5.635 5.384 -9.285 1.00 95.81 180 ARG A N 1
ATOM 1502 C CA . ARG A 1 180 ? 6.514 6.555 -9.448 1.00 95.81 180 ARG A CA 1
ATOM 1503 C C . ARG A 1 180 ? 7.882 6.148 -10.001 1.00 95.81 180 ARG A C 1
ATOM 1505 O O . ARG A 1 180 ? 8.404 6.826 -10.881 1.00 95.81 180 ARG A O 1
ATOM 1512 N N . HIS A 1 181 ? 8.430 5.027 -9.532 1.00 95.00 181 HIS A N 1
ATOM 1513 C CA . HIS A 1 181 ? 9.696 4.495 -10.023 1.00 95.00 181 HIS A CA 1
ATOM 1514 C C . HIS A 1 181 ? 9.612 4.069 -11.496 1.00 95.00 181 HIS A C 1
ATOM 1516 O O . HIS A 1 181 ? 10.474 4.444 -12.282 1.00 95.00 181 HIS A O 1
ATOM 1522 N N . ILE A 1 182 ? 8.536 3.389 -11.906 1.00 96.00 182 ILE A N 1
ATOM 1523 C CA . ILE A 1 182 ? 8.268 3.061 -13.315 1.00 96.00 182 ILE A CA 1
ATOM 1524 C C . ILE A 1 182 ? 8.207 4.330 -14.163 1.00 96.00 182 ILE A C 1
ATOM 1526 O O . ILE A 1 182 ? 8.850 4.379 -15.207 1.00 96.00 182 ILE A O 1
ATOM 1530 N N . SER A 1 183 ? 7.474 5.363 -13.735 1.00 96.38 183 SER A N 1
ATOM 1531 C CA . SER A 1 183 ? 7.394 6.626 -14.482 1.00 96.38 183 SER A CA 1
ATOM 1532 C C . SER A 1 183 ? 8.767 7.288 -14.632 1.00 96.38 183 SER A C 1
ATOM 1534 O O . SER A 1 183 ? 9.107 7.769 -15.715 1.00 96.38 183 SER A O 1
ATOM 1536 N N . MET A 1 184 ? 9.582 7.266 -13.573 1.00 94.94 184 MET A N 1
ATOM 1537 C CA . MET A 1 184 ? 10.955 7.773 -13.597 1.00 94.94 184 MET A CA 1
ATOM 1538 C C . MET A 1 184 ? 11.827 6.990 -14.589 1.00 94.94 184 MET A C 1
ATOM 1540 O O . MET A 1 184 ? 12.440 7.609 -15.456 1.00 94.94 184 MET A O 1
ATOM 1544 N N . LEU A 1 185 ? 11.852 5.654 -14.501 1.00 93.75 185 LEU A N 1
ATOM 1545 C CA . LEU A 1 185 ? 12.609 4.794 -15.419 1.00 93.75 185 LEU A CA 1
ATOM 1546 C C . LEU A 1 185 ? 12.144 4.983 -16.867 1.00 93.75 185 LEU A C 1
ATOM 1548 O O . LEU A 1 185 ? 12.958 5.169 -17.760 1.00 93.75 185 LEU A O 1
ATOM 1552 N N . THR A 1 186 ? 10.834 5.039 -17.095 1.00 94.25 186 THR A N 1
ATOM 1553 C CA . THR A 1 186 ? 10.251 5.279 -18.424 1.00 94.25 186 THR A CA 1
ATOM 1554 C C . THR A 1 186 ? 10.732 6.614 -19.002 1.00 94.25 186 THR A C 1
ATOM 1556 O O . THR A 1 186 ? 11.132 6.688 -20.159 1.00 94.25 186 THR A O 1
ATOM 1559 N N . THR A 1 187 ? 10.758 7.671 -18.184 1.00 94.19 187 THR A N 1
ATOM 1560 C CA . THR A 1 187 ? 11.268 8.990 -18.597 1.00 94.19 187 THR A CA 1
ATOM 1561 C C . THR A 1 187 ? 12.755 8.939 -18.937 1.00 94.19 187 THR A C 1
ATOM 1563 O O . THR A 1 187 ? 13.191 9.573 -19.894 1.00 94.19 187 THR A O 1
ATOM 1566 N N . GLN A 1 188 ? 13.547 8.198 -18.160 1.00 91.88 188 GLN A N 1
ATOM 1567 C CA . GLN A 1 188 ? 14.971 8.011 -18.437 1.00 91.88 188 GLN A CA 1
ATOM 1568 C C . GLN A 1 188 ? 15.191 7.242 -19.738 1.00 91.88 188 GLN A C 1
ATOM 1570 O O . GLN A 1 188 ? 15.994 7.677 -20.559 1.00 91.88 188 GLN A O 1
ATOM 1575 N N . LEU A 1 189 ? 14.445 6.159 -19.955 1.00 91.38 189 LEU A N 1
ATOM 1576 C CA . LEU A 1 189 ? 14.521 5.366 -21.174 1.00 91.38 189 LEU A CA 1
ATOM 1577 C C . LEU A 1 189 ? 14.207 6.216 -22.411 1.00 91.38 189 LEU A C 1
ATOM 1579 O O . LEU A 1 189 ? 14.996 6.213 -23.347 1.00 91.38 189 LEU A O 1
ATOM 1583 N N . TYR A 1 190 ? 13.139 7.022 -22.386 1.00 91.12 190 TYR A N 1
ATOM 1584 C CA . TYR A 1 190 ? 12.804 7.928 -23.496 1.00 91.12 190 TYR A CA 1
ATOM 1585 C C . TYR A 1 190 ? 13.877 8.983 -23.787 1.00 91.12 190 TYR A C 1
ATOM 1587 O O . TYR A 1 190 ? 13.993 9.444 -24.917 1.00 91.12 190 TYR A O 1
ATOM 1595 N N . ARG A 1 191 ? 14.666 9.393 -22.788 1.00 89.50 191 ARG A N 1
ATOM 1596 C CA . ARG A 1 191 ? 15.784 10.326 -23.006 1.00 89.50 191 ARG A CA 1
ATOM 1597 C C . ARG A 1 191 ? 16.988 9.654 -23.659 1.00 89.50 191 ARG A C 1
ATOM 1599 O O . ARG A 1 191 ? 17.751 10.330 -24.336 1.00 89.50 191 ARG A O 1
ATOM 1606 N N . ILE A 1 192 ? 17.187 8.363 -23.398 1.00 88.69 192 ILE A N 1
ATOM 1607 C CA . ILE A 1 192 ? 18.346 7.593 -23.872 1.00 88.69 192 ILE A CA 1
ATOM 1608 C C . ILE A 1 192 ? 18.073 6.966 -25.238 1.00 88.69 192 ILE A C 1
ATOM 1610 O O . ILE A 1 192 ? 18.984 6.861 -26.049 1.00 88.69 192 ILE A O 1
ATOM 1614 N N . LYS A 1 193 ? 16.823 6.575 -25.485 1.00 81.56 193 LYS A N 1
ATOM 1615 C CA . LYS A 1 193 ? 16.316 6.105 -26.768 1.00 81.56 193 LYS A CA 1
ATOM 1616 C C . LYS A 1 193 ? 15.614 7.284 -27.442 1.00 81.56 193 LYS A C 1
ATOM 1618 O O . LYS A 1 193 ? 14.389 7.388 -27.317 1.00 81.56 193 LYS A O 1
ATOM 1623 N N . PRO A 1 194 ? 16.343 8.222 -28.086 1.00 63.62 194 PRO A N 1
ATOM 1624 C CA . PRO A 1 194 ? 15.678 9.149 -28.981 1.00 63.62 194 PRO A CA 1
ATOM 1625 C C . PRO A 1 194 ? 14.911 8.286 -29.977 1.00 63.62 194 PRO A C 1
ATOM 1627 O O . PRO A 1 194 ? 15.433 7.289 -30.473 1.00 63.62 194 PRO A O 1
ATOM 1630 N N . SER A 1 195 ? 13.633 8.603 -30.169 1.00 59.09 195 SER A N 1
ATOM 1631 C CA . SER A 1 195 ? 12.844 7.958 -31.207 1.00 59.09 195 SER A CA 1
ATOM 1632 C C . SER A 1 195 ? 13.665 8.050 -32.488 1.00 59.09 195 SER A C 1
ATOM 1634 O O . SER A 1 195 ? 14.045 9.163 -32.856 1.00 59.09 195 SER A O 1
ATOM 1636 N N . ASP A 1 196 ? 13.952 6.917 -33.129 1.00 50.81 196 ASP A N 1
ATOM 1637 C CA . ASP A 1 196 ? 14.357 6.895 -34.531 1.00 50.81 196 ASP A CA 1
ATOM 1638 C C . ASP A 1 196 ? 13.191 7.519 -35.311 1.00 50.81 196 ASP A C 1
ATOM 1640 O O . ASP A 1 196 ? 12.236 6.862 -35.718 1.00 50.81 196 ASP A O 1
ATOM 1644 N N . ALA A 1 197 ? 13.188 8.844 -35.363 1.00 44.25 197 ALA A N 1
ATOM 1645 C CA . ALA A 1 197 ? 12.353 9.662 -36.205 1.00 44.25 197 ALA A CA 1
ATOM 1646 C C . ALA A 1 197 ? 13.252 10.062 -37.369 1.00 44.25 197 ALA A C 1
ATOM 1648 O O . ALA A 1 197 ? 13.834 11.144 -37.353 1.00 44.25 197 ALA A O 1
ATOM 1649 N N . HIS A 1 198 ? 13.462 9.106 -38.276 1.00 34.88 198 HIS A N 1
ATOM 1650 C CA . HIS A 1 198 ? 13.336 9.219 -39.732 1.00 34.88 198 HIS A CA 1
ATOM 1651 C C . HIS A 1 198 ? 13.832 7.944 -40.415 1.00 34.88 198 HIS A C 1
ATOM 1653 O O . HIS A 1 198 ? 14.945 7.484 -40.085 1.00 34.88 198 HIS A O 1
#

Organism: Guillardia theta (strain CCMP2712) (NCBI:txid905079)